Protein AF-J7QMY4-F1 (afdb_monomer)

Nearest PDB structures (foldseek):
  3jxc-assembly1_L  TM=9.098E-01  e=6.535E-03  Lederbergvirus P22
  3g5g-assembly5_J  TM=7.384E-01  e=2.289E-02  Enterobacter sp. RFL1396
  2awi-assembly1_F  TM=7.052E-01  e=9.035E-02  Enterococcus faecalis
  9g6k-assembly1_Lj  TM=5.667E-01  e=1.249E+00  Toxoplasma gondii
  6m1d-assembly1_A  TM=2.377E-01  e=5.897E+00  Homo sapiens

Sequence (190 aa):
MEDQRFADAPSFLLAQEPTQFCRRVDLRRRFVAFGHIGDIEETNTWRSHASCIFHGRACGAIMTFGDRLRRILLERNMSQSDLARLVWNETKTDARGYEVVVGKDRISAYVNNRAKPEPRMLKLIADALKMPPEELAPEIAAKNSTAAAWTMEEATGQPGMVLFQFKKIIPHDAAIKILAALSEAEKQGK

Radius of gyration: 31.17 Å; Cα contacts (8 Å, |Δi|>4): 109; chains: 1; bounding box: 78×101×64 Å

Secondary structure (DSSP, 8-state):
-----------------------------------------------------S----TTPPPPHHHHHHHHHHHTT--HHHHHHHHH--EEE-TTS-EEETTHHHHHHHHTTSSPPPHHHHHHHHHHTTS-HHHH-HHHHHHHH-S-SEEEEE-TT-TT-EEEEE-----HHHHHHHHHHHHHHHHH--

pLDDT: mean 76.97, std 20.59, range [36.44, 97.62]

Solvent-accessible surface area (backbone atoms only — not comparable to full-atom values): 12661 Å² total; per-residue (Å²): 138,81,90,78,89,81,87,80,84,81,87,76,77,80,78,77,74,82,77,80,76,76,78,73,81,83,78,86,69,88,78,87,76,82,87,80,93,80,85,89,80,96,73,94,70,97,76,82,89,81,84,91,79,83,79,94,76,64,91,86,65,81,79,48,53,16,59,49,51,48,48,55,29,59,77,66,75,46,52,66,56,55,52,20,35,63,57,62,71,42,74,41,74,45,101,86,72,47,83,40,51,47,59,30,68,56,50,51,32,30,48,68,63,74,46,79,76,51,74,72,55,40,45,45,54,18,58,60,66,74,45,61,51,54,80,59,32,50,74,63,40,44,67,74,72,60,65,69,56,57,49,78,44,74,41,92,93,41,93,95,42,65,49,74,47,75,66,69,97,69,59,69,73,58,53,54,52,51,54,51,55,53,59,53,51,61,65,72,77,110

Structure (mmCIF, N/CA/C/O backbone):
data_AF-J7QMY4-F1
#
_entry.id   AF-J7QMY4-F1
#
loop_
_atom_site.group_PDB
_atom_site.id
_atom_site.type_symbol
_atom_site.label_atom_id
_atom_site.label_alt_id
_atom_site.label_comp_id
_atom_site.label_asym_id
_atom_site.label_entity_id
_atom_site.label_seq_id
_atom_site.pdbx_PDB_ins_code
_atom_site.Cartn_x
_atom_site.Cartn_y
_atom_site.Cartn_z
_atom_site.occupancy
_atom_site.B_iso_or_equiv
_atom_site.auth_seq_id
_atom_site.auth_comp_id
_atom_site.auth_asym_id
_atom_site.auth_atom_id
_atom_site.pdbx_PDB_model_num
ATOM 1 N N . MET A 1 1 ? 23.145 68.235 -4.154 1.00 51.47 1 MET A N 1
ATOM 2 C CA . MET A 1 1 ? 22.603 67.045 -4.842 1.00 51.47 1 MET A CA 1
ATOM 3 C C . MET A 1 1 ? 23.754 66.078 -4.967 1.00 51.47 1 MET A C 1
ATOM 5 O O . MET A 1 1 ? 24.478 66.098 -5.952 1.00 51.47 1 MET A O 1
ATOM 9 N N . GLU A 1 2 ? 24.000 65.390 -3.858 1.00 51.66 2 GLU A N 1
ATOM 10 C CA . GLU A 1 2 ? 25.156 64.539 -3.628 1.00 51.66 2 GLU A CA 1
ATOM 11 C C . GLU A 1 2 ? 25.148 63.241 -4.444 1.00 51.66 2 GLU A C 1
ATOM 13 O O . GLU A 1 2 ? 24.182 62.480 -4.444 1.00 51.66 2 GLU A O 1
ATOM 18 N N . ASP A 1 3 ? 26.301 62.992 -5.064 1.00 58.50 3 ASP A N 1
ATOM 19 C CA . ASP A 1 3 ? 26.901 61.683 -5.302 1.00 58.50 3 ASP A CA 1
ATOM 20 C C . ASP A 1 3 ? 27.032 60.903 -3.983 1.00 58.50 3 ASP A C 1
ATOM 22 O O . ASP A 1 3 ? 27.784 61.325 -3.103 1.00 58.50 3 ASP A O 1
ATOM 26 N N . GLN A 1 4 ? 26.410 59.726 -3.867 1.00 64.94 4 GLN A N 1
ATOM 27 C CA . GLN A 1 4 ? 26.854 58.710 -2.907 1.00 64.94 4 GLN A CA 1
ATOM 28 C C . GLN A 1 4 ? 26.837 57.312 -3.522 1.00 64.94 4 GLN A C 1
ATOM 30 O O . GLN A 1 4 ? 25.815 56.647 -3.673 1.00 64.94 4 GLN A O 1
ATOM 35 N N . ARG A 1 5 ? 28.057 56.884 -3.851 1.00 55.19 5 ARG A N 1
ATOM 36 C CA . ARG A 1 5 ? 28.480 55.505 -4.058 1.00 55.19 5 ARG A CA 1
ATOM 37 C C . ARG A 1 5 ? 28.391 54.784 -2.712 1.00 55.19 5 ARG A C 1
ATOM 39 O O . ARG A 1 5 ? 29.069 55.191 -1.777 1.00 55.19 5 ARG A O 1
ATOM 46 N N . PHE A 1 6 ? 27.637 53.695 -2.639 1.00 55.38 6 PHE A N 1
ATOM 47 C CA . PHE A 1 6 ? 27.830 52.672 -1.613 1.00 55.38 6 PHE A CA 1
ATOM 48 C C . PHE A 1 6 ? 27.971 51.328 -2.314 1.00 55.38 6 PHE A C 1
ATOM 50 O O . PHE A 1 6 ? 27.007 50.626 -2.610 1.00 55.38 6 PHE A O 1
ATOM 57 N N . ALA A 1 7 ? 29.223 51.037 -2.649 1.00 56.91 7 ALA A N 1
ATOM 58 C CA . ALA A 1 7 ? 29.708 49.681 -2.765 1.00 56.91 7 ALA A CA 1
ATOM 59 C C . ALA A 1 7 ? 30.000 49.209 -1.340 1.00 56.91 7 ALA A C 1
ATOM 61 O O . ALA A 1 7 ? 30.815 49.841 -0.685 1.00 56.91 7 ALA A O 1
ATOM 62 N N . ASP A 1 8 ? 29.348 48.141 -0.888 1.00 54.50 8 ASP A N 1
ATOM 63 C CA . ASP A 1 8 ? 29.895 47.248 0.134 1.00 54.50 8 ASP A CA 1
ATOM 64 C C . ASP A 1 8 ? 29.212 45.879 0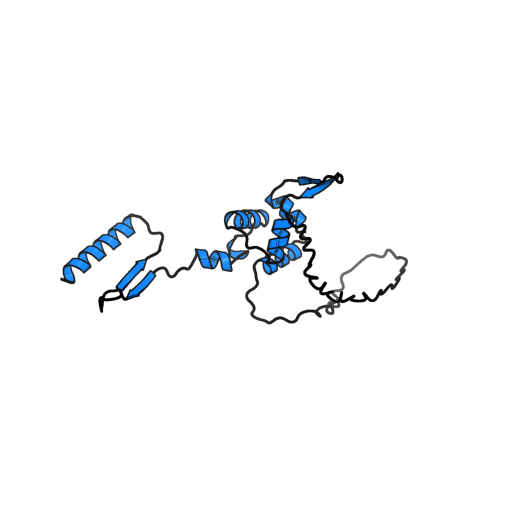.037 1.00 54.50 8 ASP A C 1
ATOM 66 O O . ASP A 1 8 ? 27.990 45.735 0.092 1.00 54.50 8 ASP A O 1
ATOM 70 N N . ALA A 1 9 ? 30.045 44.870 -0.196 1.00 61.19 9 ALA A N 1
ATOM 71 C CA . ALA A 1 9 ? 29.687 43.468 -0.320 1.00 61.19 9 ALA A CA 1
ATOM 72 C C . ALA A 1 9 ? 29.429 42.830 1.053 1.00 61.19 9 ALA A C 1
ATOM 74 O O . ALA A 1 9 ? 30.008 43.252 2.053 1.00 61.19 9 ALA A O 1
ATOM 75 N N . PRO A 1 10 ? 28.721 41.693 1.086 1.00 60.50 10 PRO A N 1
ATOM 76 C CA . PRO A 1 10 ? 29.138 40.622 1.979 1.00 60.50 10 PRO A CA 1
ATOM 77 C C . PRO A 1 10 ? 29.718 39.452 1.183 1.00 60.50 10 PRO A C 1
ATOM 79 O O . PRO A 1 10 ? 29.016 38.678 0.531 1.00 60.50 10 PRO A O 1
ATOM 82 N N . SER A 1 11 ? 31.039 39.329 1.299 1.00 60.97 11 SER A N 1
ATOM 83 C CA . SER A 1 11 ? 31.832 38.133 1.038 1.00 60.97 11 SER A CA 1
ATOM 84 C C . SER A 1 11 ? 31.287 36.960 1.855 1.00 60.97 11 SER A C 1
ATOM 86 O O . SER A 1 11 ? 31.688 36.749 2.999 1.00 60.97 11 SER A O 1
ATOM 88 N N . PHE A 1 12 ? 30.355 36.193 1.288 1.00 51.16 12 PHE A N 1
ATOM 89 C CA . PHE A 1 12 ? 29.922 34.946 1.904 1.00 51.16 12 PHE A CA 1
ATOM 90 C C . PHE A 1 12 ? 30.904 33.838 1.528 1.00 51.16 12 PHE A C 1
ATOM 92 O O . PHE A 1 12 ? 30.986 33.395 0.383 1.00 51.16 12 PHE A O 1
ATOM 99 N N . LEU A 1 13 ? 31.690 33.469 2.536 1.00 55.91 13 LEU A N 1
ATOM 100 C CA . LEU A 1 13 ? 32.613 32.347 2.592 1.00 55.91 13 LEU A CA 1
ATOM 101 C C . LEU A 1 13 ? 32.108 31.133 1.805 1.00 55.91 13 LEU A C 1
ATOM 103 O O . LEU A 1 13 ? 31.151 30.461 2.191 1.00 55.91 13 LEU A O 1
ATOM 107 N N . LEU A 1 14 ? 32.837 30.822 0.734 1.00 52.66 14 LEU A N 1
ATOM 108 C CA . LEU A 1 14 ? 32.900 29.496 0.138 1.00 52.66 14 LEU A CA 1
ATOM 109 C C . LEU A 1 14 ? 33.421 28.520 1.200 1.00 52.66 14 LEU A C 1
ATOM 111 O O . LEU A 1 14 ? 34.629 28.359 1.374 1.00 52.66 14 LEU A O 1
ATOM 115 N N . ALA A 1 15 ? 32.508 27.861 1.908 1.00 52.38 15 ALA A N 1
ATOM 116 C CA . ALA A 1 15 ? 32.815 26.616 2.589 1.00 52.38 15 ALA A CA 1
ATOM 117 C C . ALA A 1 15 ? 33.118 25.568 1.507 1.00 52.38 15 ALA A C 1
ATOM 119 O O . ALA A 1 15 ? 32.221 24.983 0.904 1.00 52.38 15 ALA A O 1
ATOM 120 N N . GLN A 1 16 ? 34.405 25.395 1.208 1.00 56.97 16 GLN A N 1
ATOM 121 C CA . GLN A 1 16 ? 34.903 24.262 0.442 1.00 56.97 16 GLN A CA 1
ATOM 122 C C . GLN A 1 16 ? 34.668 23.002 1.276 1.00 56.97 16 GLN A C 1
ATOM 124 O O . GLN A 1 16 ? 35.370 22.751 2.255 1.00 56.97 16 GLN A O 1
ATOM 129 N N . GLU A 1 17 ? 33.659 22.216 0.911 1.00 64.88 17 GLU A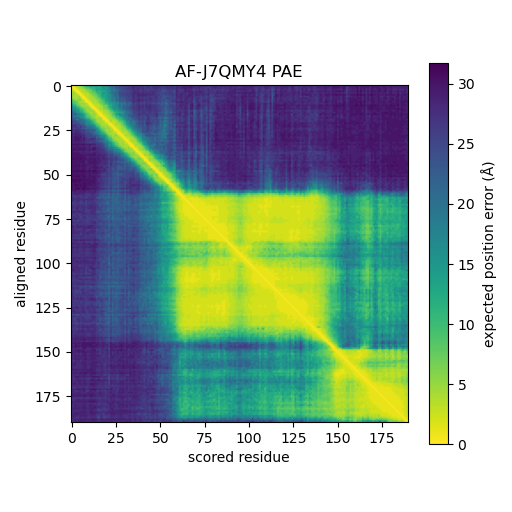 N 1
ATOM 130 C CA . GLU A 1 17 ? 33.501 20.873 1.453 1.00 64.88 17 GLU A CA 1
ATOM 131 C C . GLU A 1 17 ? 34.675 20.000 0.973 1.00 64.88 17 GLU A C 1
ATOM 133 O O . GLU A 1 17 ? 34.963 19.961 -0.231 1.00 64.88 17 GLU A O 1
ATOM 138 N N . PRO A 1 18 ? 35.381 19.291 1.872 1.00 58.19 18 PRO A N 1
ATOM 139 C CA . PRO A 1 18 ? 36.421 18.366 1.466 1.00 58.19 18 PRO A CA 1
ATOM 140 C C . PRO A 1 18 ? 35.770 17.190 0.737 1.00 58.19 18 PRO A C 1
ATOM 142 O O . PRO A 1 18 ? 35.124 16.326 1.331 1.00 58.19 18 PRO A O 1
ATOM 145 N N . THR A 1 19 ? 35.978 17.150 -0.575 1.00 53.19 19 THR A N 1
ATOM 146 C CA . THR A 1 19 ? 35.759 15.974 -1.410 1.00 53.19 19 THR A CA 1
ATOM 147 C C . THR A 1 19 ? 36.582 14.820 -0.841 1.00 53.19 19 THR A C 1
ATOM 149 O O . THR A 1 19 ? 37.793 14.724 -1.041 1.00 53.19 19 THR A O 1
ATOM 152 N N . GLN A 1 20 ? 35.927 13.918 -0.106 1.00 55.59 20 GLN A N 1
ATOM 153 C CA . GLN A 1 20 ? 36.515 12.635 0.254 1.00 55.59 20 GLN A CA 1
ATOM 154 C C . GLN A 1 20 ? 36.632 11.789 -1.012 1.00 55.59 20 GLN A C 1
ATOM 156 O O . GLN A 1 20 ? 35.739 11.052 -1.425 1.00 55.59 20 GLN A O 1
ATOM 161 N N . PHE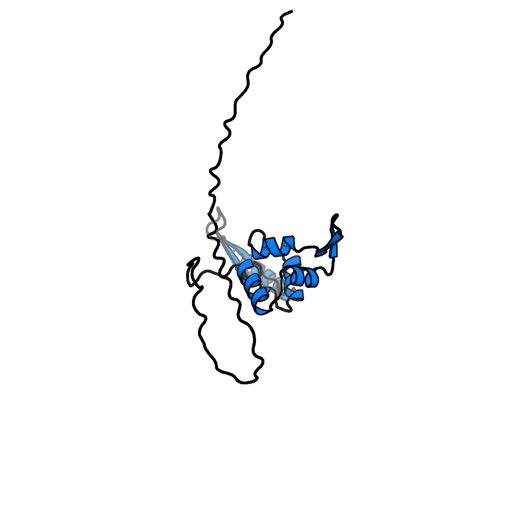 A 1 21 ? 37.781 11.958 -1.651 1.00 42.12 21 PHE A N 1
ATOM 162 C CA . PHE A 1 21 ? 38.299 11.148 -2.729 1.00 42.12 21 PHE A CA 1
ATOM 163 C C . PHE A 1 21 ? 38.592 9.741 -2.186 1.00 42.12 21 PHE A C 1
ATOM 165 O O . PHE A 1 21 ? 39.713 9.421 -1.789 1.00 42.12 21 PHE A O 1
ATOM 172 N N . CYS A 1 22 ? 37.573 8.879 -2.143 1.00 41.53 22 CYS A N 1
ATOM 173 C CA . CYS A 1 22 ? 37.783 7.446 -1.985 1.00 41.53 22 CYS A CA 1
ATOM 174 C C . CYS A 1 22 ? 38.544 6.939 -3.215 1.00 41.53 22 CYS A C 1
ATOM 176 O O . CYS A 1 22 ? 37.961 6.682 -4.270 1.00 41.53 22 CYS A O 1
ATOM 178 N N . ARG A 1 23 ? 39.867 6.795 -3.068 1.00 39.66 23 ARG A N 1
ATOM 179 C CA . ARG A 1 23 ? 40.720 6.041 -3.989 1.00 39.66 23 ARG A CA 1
ATOM 180 C C . ARG A 1 23 ? 40.143 4.635 -4.129 1.00 39.66 23 ARG A C 1
ATOM 182 O O . ARG A 1 23 ? 40.290 3.794 -3.246 1.00 39.66 23 ARG A O 1
ATOM 189 N N . ARG A 1 24 ? 39.477 4.394 -5.254 1.00 42.72 24 ARG A N 1
ATOM 190 C CA . ARG A 1 24 ? 39.116 3.063 -5.728 1.00 42.72 24 ARG A CA 1
ATOM 191 C C . ARG A 1 24 ? 40.432 2.362 -6.056 1.00 42.72 24 ARG A C 1
ATOM 193 O O . ARG A 1 24 ? 41.108 2.735 -7.009 1.00 42.72 24 ARG A O 1
ATOM 200 N N . VAL A 1 25 ? 40.832 1.420 -5.206 1.00 48.72 25 VAL A N 1
ATOM 201 C CA . VAL A 1 25 ? 41.967 0.538 -5.479 1.00 48.72 25 VAL A CA 1
ATOM 202 C C . VAL A 1 25 ? 41.613 -0.263 -6.728 1.00 48.72 25 VAL A C 1
ATOM 204 O O . VAL A 1 25 ? 40.681 -1.066 -6.735 1.00 48.72 25 VAL A O 1
ATOM 207 N N . ASP A 1 26 ? 42.330 0.046 -7.800 1.00 49.94 26 ASP A N 1
ATOM 208 C CA . ASP A 1 26 ? 42.250 -0.592 -9.103 1.00 49.94 26 ASP A CA 1
ATOM 209 C C . ASP A 1 26 ? 42.917 -1.972 -9.000 1.00 49.94 26 ASP A C 1
ATOM 211 O O . ASP A 1 26 ? 44.140 -2.100 -9.040 1.00 49.94 26 ASP A O 1
ATOM 215 N N . LEU A 1 27 ? 42.116 -3.020 -8.801 1.00 51.38 27 LEU A N 1
ATOM 216 C CA . LEU A 1 27 ? 42.567 -4.406 -8.922 1.00 51.38 27 LEU A CA 1
ATOM 217 C C . LEU A 1 27 ? 42.236 -4.918 -10.322 1.00 51.38 27 LEU A C 1
ATOM 219 O O . LEU A 1 27 ? 41.362 -5.758 -10.532 1.00 51.38 27 LEU A O 1
ATOM 223 N N . ARG A 1 28 ? 43.023 -4.443 -11.292 1.00 47.22 28 ARG A N 1
ATOM 224 C CA . ARG A 1 28 ? 43.314 -5.212 -12.502 1.00 47.22 28 ARG A CA 1
ATOM 225 C C . ARG A 1 28 ? 43.977 -6.527 -12.091 1.00 47.22 28 ARG A C 1
ATOM 227 O O . ARG A 1 28 ? 45.187 -6.583 -11.884 1.00 47.22 28 ARG A O 1
ATOM 234 N N . ARG A 1 29 ? 43.215 -7.617 -12.064 1.00 46.28 29 ARG A N 1
ATOM 235 C CA . ARG A 1 29 ? 43.765 -8.943 -12.357 1.00 46.28 29 ARG A CA 1
ATOM 236 C C . ARG A 1 29 ? 43.123 -9.475 -13.626 1.00 46.28 29 ARG A C 1
ATOM 238 O O . ARG A 1 29 ? 42.000 -9.960 -13.627 1.00 46.28 29 ARG A O 1
ATOM 245 N N . ARG A 1 30 ? 43.900 -9.364 -14.709 1.00 46.53 30 ARG A N 1
ATOM 246 C CA . ARG A 1 30 ? 43.826 -10.245 -15.875 1.00 46.53 30 ARG A CA 1
ATOM 247 C C . ARG A 1 30 ? 43.799 -11.687 -15.368 1.00 46.53 30 ARG A C 1
ATOM 249 O O . ARG A 1 30 ? 44.791 -12.133 -14.802 1.00 46.53 30 ARG A O 1
ATOM 256 N N . PHE A 1 31 ? 42.716 -12.403 -15.621 1.00 40.31 31 PHE A N 1
ATOM 257 C CA . PHE A 1 31 ? 42.781 -13.847 -15.786 1.00 40.31 31 PHE A CA 1
ATOM 258 C C . PHE A 1 31 ? 42.396 -14.141 -17.227 1.00 40.31 31 PHE A C 1
ATOM 260 O O . PHE A 1 31 ? 41.245 -14.021 -17.631 1.00 40.31 31 PHE A O 1
ATOM 267 N N . VAL A 1 32 ? 43.427 -14.432 -18.014 1.00 51.22 32 VAL A N 1
ATOM 268 C CA . VAL A 1 32 ? 43.302 -15.117 -19.293 1.00 51.22 32 VAL A CA 1
ATOM 269 C C . VAL A 1 32 ? 43.262 -16.593 -18.928 1.00 51.22 32 VAL A C 1
ATOM 271 O O . VAL A 1 32 ? 44.238 -17.103 -18.384 1.00 51.22 32 VAL A O 1
ATOM 274 N N . ALA A 1 33 ? 42.146 -17.263 -19.185 1.00 46.62 33 ALA A N 1
ATOM 275 C CA . ALA A 1 33 ? 42.097 -18.716 -19.205 1.00 46.62 33 ALA A CA 1
ATOM 276 C C . ALA A 1 33 ? 41.417 -19.132 -20.508 1.00 46.62 33 ALA A C 1
ATOM 278 O O . ALA A 1 33 ? 40.235 -18.884 -20.736 1.00 46.62 33 ALA A O 1
ATOM 279 N N . PHE A 1 34 ? 42.266 -19.662 -21.382 1.00 39.34 34 PHE A N 1
ATOM 280 C CA . PHE A 1 34 ? 41.947 -20.378 -22.605 1.00 39.34 34 PHE A CA 1
ATOM 281 C C . PHE A 1 34 ? 41.170 -21.662 -22.274 1.00 39.34 34 PHE A C 1
ATOM 283 O O . PHE A 1 34 ? 41.209 -22.146 -21.145 1.00 39.34 34 PHE A O 1
ATOM 290 N N . GLY A 1 35 ? 40.439 -22.163 -23.267 1.00 46.09 35 GLY A N 1
ATOM 291 C CA . GLY A 1 35 ? 39.310 -23.070 -23.091 1.00 46.09 35 GLY A CA 1
ATOM 292 C C . GLY A 1 35 ? 39.622 -24.516 -22.710 1.00 46.09 35 GLY A C 1
ATOM 293 O O . GLY A 1 35 ? 40.749 -24.983 -22.807 1.00 46.09 35 GLY A O 1
ATOM 294 N N . HIS A 1 36 ? 38.553 -25.244 -22.392 1.00 44.50 36 HIS A N 1
ATOM 295 C CA . HIS A 1 36 ? 38.261 -26.520 -23.035 1.00 44.50 36 HIS A CA 1
ATOM 296 C C . HIS A 1 36 ? 36.775 -26.859 -22.872 1.00 44.50 36 HIS A C 1
ATOM 298 O O . HIS A 1 36 ? 36.206 -26.739 -21.791 1.00 44.50 36 HIS A O 1
ATOM 304 N N . ILE A 1 37 ? 36.167 -27.246 -23.989 1.00 54.03 37 ILE A N 1
ATOM 305 C CA . ILE A 1 37 ? 34.873 -27.921 -24.098 1.00 54.03 37 ILE A CA 1
ATOM 306 C C . ILE A 1 37 ? 35.008 -29.307 -23.452 1.00 54.03 37 ILE A C 1
ATOM 308 O O . ILE A 1 37 ? 35.978 -30.006 -23.749 1.00 54.03 37 ILE A O 1
ATOM 312 N N . GLY A 1 38 ? 34.051 -29.684 -22.603 1.00 47.28 38 GLY A N 1
ATOM 313 C CA . GLY A 1 38 ? 33.985 -30.996 -21.961 1.00 47.28 38 GLY A CA 1
ATOM 314 C C . GLY A 1 38 ? 32.828 -31.082 -20.968 1.00 47.28 38 GLY A C 1
ATOM 315 O O . GLY A 1 38 ? 32.894 -30.531 -19.878 1.00 47.28 38 GLY A O 1
ATOM 316 N N . ASP A 1 39 ? 31.775 -31.737 -21.425 1.00 47.16 39 ASP A N 1
ATOM 317 C CA . ASP A 1 39 ? 30.541 -32.174 -20.781 1.00 47.16 39 ASP A CA 1
ATOM 318 C C . ASP A 1 39 ? 30.581 -32.686 -19.312 1.00 47.16 39 ASP A C 1
ATOM 320 O O . ASP A 1 39 ? 31.522 -33.355 -18.895 1.00 47.16 39 ASP A O 1
ATOM 324 N N . ILE A 1 40 ? 29.430 -32.484 -18.639 1.00 53.12 40 ILE A N 1
ATOM 325 C CA . ILE A 1 40 ? 28.739 -33.383 -17.678 1.00 53.12 40 ILE A CA 1
ATOM 326 C C . ILE A 1 40 ? 29.052 -33.315 -16.153 1.00 53.12 40 ILE A C 1
ATOM 328 O O . ILE A 1 40 ? 30.177 -33.457 -15.688 1.00 53.12 40 ILE A O 1
ATOM 332 N N . GLU A 1 41 ? 27.932 -33.193 -15.415 1.00 44.84 41 GLU A N 1
ATOM 333 C CA . GLU A 1 41 ? 27.604 -33.591 -14.026 1.00 44.84 41 GLU A CA 1
ATOM 334 C C . GLU A 1 41 ? 27.960 -32.719 -12.798 1.00 44.84 41 GLU A C 1
ATOM 336 O O . GLU A 1 41 ? 29.068 -32.682 -12.269 1.00 44.84 41 GLU A O 1
ATOM 341 N N . GLU A 1 42 ? 26.902 -32.070 -12.284 1.00 53.88 42 GLU A N 1
ATOM 342 C CA . GLU A 1 42 ? 26.415 -32.165 -10.896 1.00 53.88 42 GLU A CA 1
ATOM 343 C C . GLU A 1 42 ? 27.442 -32.547 -9.812 1.00 53.88 42 GLU A C 1
ATOM 345 O O . GLU A 1 42 ? 27.498 -33.669 -9.320 1.00 53.88 42 GLU A O 1
ATOM 350 N N . THR A 1 43 ? 28.162 -31.545 -9.302 1.00 47.12 43 THR A N 1
ATOM 351 C CA . THR A 1 43 ? 28.660 -31.578 -7.920 1.00 47.12 43 THR A CA 1
ATOM 352 C C . THR A 1 43 ? 28.331 -30.279 -7.197 1.00 47.12 43 THR A C 1
ATOM 354 O O . THR A 1 43 ? 28.999 -29.250 -7.289 1.00 47.12 43 THR A O 1
ATOM 357 N N . ASN A 1 44 ? 27.242 -30.384 -6.441 1.00 54.50 44 ASN A N 1
ATOM 358 C CA . ASN A 1 44 ? 26.824 -29.572 -5.309 1.00 54.50 44 ASN A CA 1
ATOM 359 C C . ASN A 1 44 ? 28.036 -29.104 -4.469 1.00 54.50 44 ASN A C 1
ATOM 361 O O . ASN A 1 44 ? 28.484 -29.790 -3.551 1.00 54.50 44 ASN A O 1
ATOM 365 N N . THR A 1 45 ? 28.589 -27.933 -4.792 1.00 50.00 45 THR A N 1
ATOM 366 C CA . THR A 1 45 ? 29.658 -27.283 -4.026 1.00 50.00 45 THR A CA 1
ATOM 367 C C . THR A 1 45 ? 29.152 -25.958 -3.476 1.00 50.00 45 THR A C 1
ATOM 369 O O . THR A 1 45 ? 29.222 -24.899 -4.095 1.00 50.00 45 THR A O 1
ATOM 372 N N . TRP A 1 46 ? 28.668 -26.038 -2.239 1.00 51.09 46 TRP A N 1
ATOM 373 C CA . TRP A 1 46 ? 28.395 -24.931 -1.326 1.00 51.09 46 TRP A CA 1
ATOM 374 C C . TRP A 1 46 ? 29.681 -24.175 -0.947 1.00 51.09 46 TRP A C 1
ATOM 376 O O . TRP A 1 46 ? 30.117 -24.175 0.204 1.00 51.09 46 TRP A O 1
ATOM 386 N N . ARG A 1 47 ? 30.318 -23.517 -1.919 1.00 46.81 47 ARG A N 1
ATOM 387 C CA . ARG A 1 47 ? 31.452 -22.609 -1.704 1.00 46.81 47 ARG A CA 1
ATOM 388 C C . ARG A 1 47 ? 31.342 -21.374 -2.591 1.00 46.81 47 ARG A C 1
ATOM 390 O O . ARG A 1 47 ? 32.058 -21.218 -3.571 1.00 46.81 47 ARG A O 1
ATOM 397 N N . SER A 1 48 ? 30.466 -20.462 -2.182 1.00 48.00 48 SER A N 1
ATOM 398 C CA . SER A 1 48 ? 30.661 -19.009 -2.322 1.00 48.00 48 SER A CA 1
ATOM 399 C C . SER A 1 48 ? 29.824 -18.254 -1.281 1.00 48.00 48 SER A C 1
ATOM 401 O O . SER A 1 48 ? 29.108 -17.305 -1.572 1.00 48.00 48 SER A O 1
ATOM 403 N N . HIS A 1 49 ? 29.944 -18.677 -0.020 1.00 46.09 49 HIS A N 1
ATOM 404 C CA . HIS A 1 49 ? 29.787 -17.788 1.129 1.00 46.09 49 HIS A CA 1
ATOM 405 C C . HIS A 1 49 ? 31.139 -17.119 1.391 1.00 46.09 49 HIS A C 1
ATOM 407 O O . HIS A 1 49 ? 31.999 -17.728 2.016 1.00 46.09 49 HIS A O 1
ATOM 413 N N . ALA A 1 50 ? 31.328 -15.896 0.889 1.00 46.59 50 ALA A N 1
ATOM 414 C CA . ALA A 1 50 ? 32.213 -14.880 1.478 1.00 46.59 50 ALA A CA 1
ATOM 415 C C . ALA A 1 50 ? 32.138 -13.556 0.693 1.00 46.59 50 ALA A C 1
ATOM 417 O O . ALA A 1 50 ? 33.129 -13.058 0.168 1.00 46.59 50 ALA A O 1
ATOM 418 N N . SER A 1 51 ? 30.952 -12.951 0.630 1.00 40.34 51 SER A N 1
ATOM 419 C CA . SER A 1 51 ? 30.850 -11.488 0.539 1.00 40.34 51 SER A CA 1
ATOM 420 C C . SER A 1 51 ? 29.597 -11.004 1.270 1.00 40.34 51 SER A C 1
ATOM 422 O O . SER A 1 51 ? 28.767 -10.267 0.754 1.00 40.34 51 SER A O 1
ATOM 424 N N . CYS A 1 52 ? 29.450 -11.461 2.514 1.00 36.44 52 CYS A N 1
ATOM 425 C CA . CYS A 1 52 ? 28.549 -10.865 3.496 1.00 36.44 52 CYS A CA 1
ATOM 426 C C . CYS A 1 52 ? 29.381 -9.983 4.433 1.00 36.44 52 CYS A C 1
ATOM 428 O O . CYS A 1 52 ? 29.445 -10.209 5.634 1.00 36.44 52 CYS A O 1
ATOM 430 N N . ILE A 1 53 ? 30.089 -9.007 3.865 1.00 46.88 53 ILE A N 1
ATOM 431 C CA . ILE A 1 53 ? 30.727 -7.934 4.625 1.00 46.88 53 ILE A CA 1
ATOM 432 C C . ILE A 1 53 ? 30.381 -6.642 3.898 1.00 46.88 53 ILE A C 1
ATOM 434 O O . ILE A 1 53 ? 31.131 -6.205 3.037 1.00 46.88 53 ILE A O 1
ATOM 438 N N . PHE A 1 54 ? 29.214 -6.071 4.196 1.00 41.31 54 PHE A N 1
ATOM 439 C CA . PHE A 1 54 ? 29.107 -4.657 4.559 1.00 41.31 54 PHE A CA 1
ATOM 440 C C . PHE A 1 54 ? 27.677 -4.332 5.013 1.00 41.31 54 PHE A C 1
ATOM 442 O O . PHE A 1 54 ? 26.718 -4.532 4.273 1.00 41.31 54 PHE A O 1
ATOM 449 N N . HIS A 1 55 ? 27.589 -3.769 6.220 1.00 46.91 55 HIS A N 1
ATOM 450 C CA . HIS A 1 55 ? 26.403 -3.322 6.964 1.00 46.91 55 HIS A CA 1
ATOM 451 C C . HIS A 1 55 ? 25.656 -4.387 7.766 1.00 46.91 55 HIS A C 1
ATOM 453 O O . HIS A 1 55 ? 24.557 -4.822 7.431 1.00 46.91 55 HIS A O 1
ATOM 459 N N . GLY A 1 56 ? 26.224 -4.700 8.932 1.00 46.78 56 GLY A N 1
ATOM 460 C CA . GLY A 1 56 ? 25.438 -5.191 10.051 1.00 46.78 56 GLY A CA 1
ATOM 461 C C . GLY A 1 56 ? 24.278 -4.242 10.360 1.00 46.78 56 GLY A C 1
ATOM 462 O O . GLY A 1 56 ? 24.497 -3.085 10.705 1.00 46.78 56 GLY A O 1
ATOM 463 N N . ARG A 1 57 ? 23.049 -4.750 10.255 1.00 47.53 57 ARG A N 1
ATOM 464 C CA . ARG A 1 57 ? 21.871 -4.247 10.968 1.00 47.53 57 ARG A CA 1
ATOM 465 C C . ARG A 1 57 ? 20.938 -5.419 11.278 1.00 47.53 57 ARG A C 1
ATOM 467 O O . ARG A 1 57 ? 20.303 -5.966 10.391 1.00 47.53 57 ARG A O 1
ATOM 474 N N . ALA A 1 58 ? 20.943 -5.774 12.560 1.00 43.72 58 ALA A N 1
ATOM 475 C CA . ALA A 1 58 ? 19.871 -6.348 13.369 1.00 43.72 58 ALA A CA 1
ATOM 476 C C . ALA A 1 58 ? 18.890 -7.351 12.722 1.00 43.72 58 ALA A C 1
ATOM 478 O O . ALA A 1 58 ? 17.968 -6.987 11.992 1.00 43.72 58 ALA A O 1
ATOM 479 N N . CYS A 1 59 ? 18.995 -8.602 13.189 1.00 43.34 59 CYS A N 1
ATOM 480 C CA . CYS A 1 59 ? 17.843 -9.466 13.449 1.00 43.34 59 CYS A CA 1
ATOM 481 C C . CYS A 1 59 ? 16.678 -8.658 14.053 1.00 43.34 59 CYS A C 1
ATOM 483 O O . CYS A 1 59 ? 16.868 -7.938 15.031 1.00 43.34 59 CYS A O 1
ATOM 485 N N . GLY A 1 60 ? 15.476 -8.810 13.488 1.00 52.44 60 GLY A N 1
ATOM 486 C CA . GLY A 1 60 ? 14.217 -8.309 14.056 1.00 52.44 60 GLY A CA 1
ATOM 487 C C . GLY A 1 60 ? 13.706 -6.965 13.524 1.00 52.44 60 GLY A C 1
ATOM 488 O O . GLY A 1 60 ? 12.623 -6.546 13.923 1.00 52.44 60 GLY A O 1
ATOM 489 N N . ALA A 1 61 ? 14.424 -6.284 12.625 1.00 61.09 61 ALA A N 1
ATOM 490 C CA . ALA A 1 61 ? 13.907 -5.057 12.020 1.00 61.09 61 ALA A CA 1
ATOM 491 C C . ALA A 1 61 ? 12.752 -5.369 11.051 1.00 61.09 61 ALA A C 1
ATOM 493 O O . ALA A 1 61 ? 12.883 -6.213 10.161 1.00 61.09 61 ALA A O 1
ATOM 494 N N . ILE A 1 62 ? 11.625 -4.671 11.219 1.00 73.88 62 ILE A N 1
ATOM 495 C CA . ILE A 1 62 ? 10.493 -4.715 10.287 1.00 73.88 62 ILE A CA 1
ATOM 496 C C . ILE A 1 62 ? 11.029 -4.359 8.896 1.00 73.88 62 ILE A C 1
ATOM 498 O O . ILE A 1 62 ? 11.565 -3.270 8.688 1.00 73.88 62 ILE A O 1
ATOM 502 N N . MET A 1 63 ? 10.941 -5.302 7.953 1.00 83.38 63 MET A N 1
ATOM 503 C CA . MET A 1 63 ? 11.381 -5.067 6.579 1.00 83.38 63 MET A CA 1
ATOM 504 C C . MET A 1 63 ? 10.566 -3.934 5.963 1.00 83.38 63 MET A C 1
ATOM 506 O O . MET A 1 63 ? 9.348 -4.062 5.822 1.00 83.38 63 MET A O 1
ATOM 510 N N . THR A 1 64 ? 11.256 -2.878 5.532 1.00 90.62 64 THR A N 1
ATOM 511 C CA . THR A 1 64 ? 10.622 -1.758 4.835 1.00 90.62 64 THR A CA 1
ATOM 512 C C . THR A 1 64 ? 10.060 -2.198 3.480 1.00 90.62 64 THR A C 1
ATOM 514 O O . THR A 1 64 ? 10.501 -3.190 2.887 1.00 90.62 64 THR A O 1
ATOM 517 N N . PHE A 1 65 ? 9.099 -1.432 2.957 1.00 92.56 65 PHE A N 1
ATOM 518 C CA . PHE A 1 65 ? 8.522 -1.661 1.630 1.00 92.56 65 PHE A CA 1
ATOM 519 C C . PHE A 1 65 ? 9.588 -1.755 0.527 1.00 92.56 65 PHE A C 1
ATOM 521 O O . PHE A 1 65 ? 9.569 -2.696 -0.266 1.00 92.56 65 PHE A O 1
ATOM 528 N N . GLY A 1 66 ? 10.536 -0.810 0.485 1.00 94.06 66 GLY A N 1
ATOM 529 C CA . GLY A 1 66 ? 11.569 -0.768 -0.549 1.00 94.06 66 GLY A CA 1
ATOM 530 C C . GLY A 1 66 ? 12.497 -1.978 -0.507 1.00 94.06 66 GLY A C 1
ATOM 531 O O . GLY A 1 66 ? 12.843 -2.521 -1.557 1.00 94.06 66 GLY A O 1
ATOM 532 N N . ASP A 1 67 ? 12.832 -2.464 0.691 1.00 92.38 67 ASP A N 1
ATOM 533 C CA . ASP A 1 67 ? 13.669 -3.657 0.853 1.00 92.38 67 ASP A CA 1
ATOM 534 C C . ASP A 1 67 ? 12.932 -4.927 0.418 1.00 92.38 67 ASP A C 1
ATOM 536 O O . ASP A 1 67 ? 13.515 -5.787 -0.246 1.00 92.38 67 ASP A O 1
ATOM 540 N N . ARG A 1 68 ? 11.632 -5.026 0.722 1.00 93.44 68 ARG A N 1
ATOM 541 C CA . ARG A 1 68 ? 10.791 -6.138 0.263 1.00 93.44 68 ARG A CA 1
ATOM 542 C C . ARG A 1 68 ? 10.643 -6.142 -1.255 1.00 93.44 68 ARG A C 1
ATOM 544 O O . ARG A 1 68 ? 10.846 -7.182 -1.875 1.00 93.44 68 ARG A O 1
ATOM 551 N N . LEU A 1 69 ? 10.354 -4.986 -1.853 1.00 95.56 69 LEU A N 1
ATOM 552 C CA . LEU A 1 69 ? 10.258 -4.843 -3.304 1.00 95.56 69 LEU A CA 1
ATOM 553 C C . LEU A 1 69 ? 11.587 -5.201 -3.983 1.00 95.56 69 LEU A C 1
ATOM 555 O O . LEU A 1 69 ? 11.593 -5.941 -4.962 1.00 95.56 69 LEU A O 1
ATOM 559 N N . ARG A 1 70 ? 12.721 -4.735 -3.438 1.00 95.19 70 ARG A N 1
ATOM 560 C CA . ARG A 1 70 ? 14.055 -5.090 -3.944 1.00 95.19 70 ARG A CA 1
ATOM 561 C C . ARG A 1 70 ? 14.282 -6.599 -3.906 1.00 95.19 70 ARG A C 1
ATOM 563 O O . ARG A 1 70 ? 14.769 -7.151 -4.887 1.00 95.19 70 ARG A O 1
ATOM 570 N N . ARG A 1 71 ? 13.918 -7.261 -2.804 1.00 95.06 71 ARG A N 1
ATOM 571 C CA . ARG A 1 71 ? 14.050 -8.715 -2.664 1.00 95.06 71 ARG A CA 1
ATOM 572 C C . ARG A 1 71 ? 13.233 -9.459 -3.723 1.00 95.06 71 ARG A C 1
ATOM 574 O O . ARG A 1 71 ? 13.790 -10.309 -4.401 1.00 95.06 71 ARG A O 1
ATOM 581 N N . ILE A 1 72 ? 11.972 -9.080 -3.927 1.00 96.00 72 ILE A N 1
ATOM 582 C CA . ILE A 1 72 ? 11.091 -9.706 -4.929 1.00 96.00 72 ILE A CA 1
ATOM 583 C C . ILE A 1 72 ? 11.643 -9.527 -6.350 1.00 96.00 72 ILE A C 1
ATOM 585 O O . ILE A 1 72 ? 11.614 -10.459 -7.151 1.00 96.00 72 ILE A O 1
ATOM 589 N N . LEU A 1 73 ? 12.172 -8.341 -6.669 1.00 96.25 73 LEU A N 1
ATOM 590 C CA . LEU A 1 73 ? 12.807 -8.091 -7.965 1.00 96.25 73 LEU A CA 1
ATOM 591 C C . LEU A 1 73 ? 14.029 -8.992 -8.184 1.00 96.25 73 LEU A C 1
ATOM 593 O O . LEU A 1 73 ? 14.186 -9.545 -9.270 1.00 96.25 73 LEU A O 1
ATOM 597 N N . LEU A 1 74 ? 14.856 -9.181 -7.151 1.00 96.00 74 LEU A N 1
ATOM 598 C CA . LEU A 1 74 ? 16.012 -10.079 -7.204 1.00 96.00 74 LEU A CA 1
ATOM 599 C C . LEU A 1 74 ? 15.592 -11.548 -7.342 1.00 96.00 74 LEU A C 1
ATOM 601 O O . LEU A 1 74 ? 16.126 -12.246 -8.195 1.00 96.00 74 LEU A O 1
ATOM 605 N N . GLU A 1 75 ? 14.605 -12.002 -6.566 1.00 96.19 75 GLU A N 1
ATOM 606 C CA . GLU A 1 75 ? 14.065 -13.370 -6.632 1.00 96.19 75 GLU A CA 1
ATOM 607 C C . GLU A 1 75 ? 13.512 -13.712 -8.023 1.00 96.19 75 GLU A C 1
ATOM 609 O O . GLU A 1 75 ? 13.602 -14.854 -8.468 1.00 96.19 75 GLU A O 1
ATOM 614 N N . ARG A 1 76 ? 12.968 -12.718 -8.734 1.00 96.44 76 ARG A N 1
ATOM 615 C CA . ARG A 1 76 ? 12.404 -12.883 -10.081 1.00 96.44 76 ARG A CA 1
ATOM 616 C C . ARG A 1 76 ? 13.366 -12.526 -11.215 1.00 96.44 76 ARG A C 1
ATOM 618 O O . ARG A 1 76 ? 12.949 -12.555 -12.369 1.00 96.44 76 ARG A O 1
ATOM 625 N N . ASN A 1 77 ? 14.620 -12.177 -10.918 1.00 96.88 77 ASN A N 1
ATOM 626 C CA . ASN A 1 77 ? 15.587 -11.658 -11.897 1.00 96.88 77 ASN A CA 1
ATOM 627 C C . ASN A 1 77 ? 15.037 -10.488 -12.743 1.00 96.88 77 ASN A C 1
ATOM 629 O O . ASN A 1 77 ? 15.343 -10.360 -13.926 1.00 96.88 77 ASN A O 1
ATOM 633 N N . MET A 1 78 ? 14.211 -9.630 -12.142 1.00 96.81 78 MET A N 1
ATOM 634 C CA . MET A 1 78 ? 13.588 -8.489 -12.813 1.00 96.81 78 MET A CA 1
ATOM 635 C C . MET A 1 78 ? 14.337 -7.197 -12.498 1.00 96.81 78 MET A C 1
ATOM 637 O O . MET A 1 78 ? 14.637 -6.900 -11.339 1.00 96.81 78 MET A O 1
ATOM 641 N N . SER A 1 79 ? 14.587 -6.370 -13.514 1.00 96.56 79 SER A N 1
ATOM 642 C CA . SER A 1 79 ? 15.108 -5.022 -13.291 1.00 96.56 79 SER A CA 1
ATOM 643 C C . SER A 1 79 ? 13.988 -4.038 -12.922 1.00 96.56 79 SER A C 1
ATOM 645 O O . SER A 1 79 ? 12.804 -4.261 -13.182 1.00 96.56 79 SER A O 1
ATOM 647 N N . GLN A 1 80 ? 14.358 -2.885 -12.351 1.00 96.19 80 GLN A N 1
ATOM 648 C CA . GLN A 1 80 ? 13.404 -1.797 -12.081 1.00 96.19 80 GLN A CA 1
ATOM 649 C C . GLN A 1 80 ? 12.732 -1.283 -13.364 1.00 96.19 80 GLN A C 1
ATOM 651 O O . GLN A 1 80 ? 11.575 -0.868 -13.329 1.00 96.19 80 GLN A O 1
ATOM 656 N N . SER A 1 81 ? 13.450 -1.315 -14.491 1.00 95.00 81 SER A N 1
ATOM 657 C CA . SER A 1 81 ? 12.914 -0.939 -15.799 1.00 95.00 81 SER A CA 1
ATOM 658 C C . SER A 1 81 ? 11.875 -1.950 -16.285 1.00 95.00 81 SER A C 1
ATOM 660 O O . SER A 1 81 ? 10.874 -1.543 -16.863 1.00 95.00 81 SER A O 1
ATOM 662 N N . ASP A 1 82 ? 12.073 -3.243 -16.020 1.00 95.62 82 ASP A N 1
ATOM 663 C CA . ASP A 1 82 ? 11.118 -4.287 -16.416 1.00 95.62 82 ASP A CA 1
ATOM 664 C C . ASP A 1 82 ? 9.824 -4.177 -15.615 1.00 95.62 82 ASP A C 1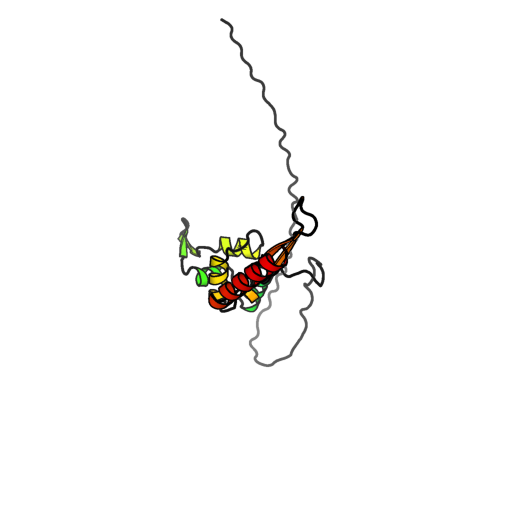
ATOM 666 O O . ASP A 1 82 ? 8.739 -4.224 -16.188 1.00 95.62 82 ASP A O 1
ATOM 670 N N . LEU A 1 83 ? 9.926 -3.921 -14.306 1.00 96.69 83 LEU A N 1
ATOM 671 C CA . LEU A 1 83 ? 8.748 -3.625 -13.492 1.00 96.69 83 LEU A CA 1
ATOM 672 C C . LEU A 1 83 ? 8.023 -2.368 -13.996 1.00 96.69 83 LEU A C 1
ATOM 674 O O . LEU A 1 83 ? 6.800 -2.372 -14.095 1.00 96.69 83 LEU A O 1
ATOM 678 N N . ALA A 1 84 ? 8.759 -1.310 -14.352 1.00 96.12 84 ALA A N 1
ATOM 679 C CA . ALA A 1 84 ? 8.165 -0.095 -14.912 1.00 96.12 84 ALA A CA 1
ATOM 680 C C . ALA A 1 84 ? 7.398 -0.386 -16.212 1.00 96.12 84 ALA A C 1
ATOM 682 O O . ALA A 1 84 ? 6.296 0.128 -16.402 1.00 96.12 84 ALA A O 1
ATOM 683 N N . ARG A 1 85 ? 7.947 -1.256 -17.073 1.00 95.31 85 ARG A N 1
ATOM 684 C CA . ARG A 1 85 ? 7.289 -1.680 -18.315 1.00 95.31 85 ARG A CA 1
ATOM 685 C C . ARG A 1 85 ? 5.987 -2.400 -18.015 1.00 95.31 85 ARG A C 1
ATOM 687 O O . ARG A 1 85 ? 4.983 -2.035 -18.600 1.00 95.31 85 ARG A O 1
ATOM 694 N N . LEU A 1 86 ? 5.977 -3.337 -17.070 1.00 95.50 86 LEU A N 1
ATOM 695 C CA . LEU A 1 86 ? 4.755 -4.067 -16.714 1.00 95.50 86 LEU A CA 1
ATOM 696 C C . LEU A 1 86 ? 3.660 -3.173 -16.122 1.00 95.50 86 LEU A C 1
ATOM 698 O O . LEU A 1 86 ? 2.482 -3.443 -16.330 1.00 95.50 86 LEU A O 1
ATOM 702 N N . VAL A 1 87 ? 4.037 -2.134 -15.372 1.00 95.88 87 VAL A N 1
ATOM 703 C CA . VAL A 1 87 ? 3.076 -1.250 -14.697 1.00 95.88 87 VAL A CA 1
ATOM 704 C C . VAL A 1 87 ? 2.469 -0.223 -15.655 1.00 95.88 87 VAL A C 1
ATOM 706 O O . VAL A 1 87 ? 1.261 -0.007 -15.618 1.00 95.88 87 VAL A O 1
ATOM 709 N N . TRP A 1 88 ? 3.288 0.430 -16.487 1.00 93.31 88 TRP A N 1
ATOM 710 C CA . TRP A 1 88 ? 2.830 1.538 -17.336 1.00 93.31 88 TRP A CA 1
ATOM 711 C C . TRP A 1 88 ? 2.710 1.190 -18.819 1.00 93.31 88 TRP A C 1
ATOM 713 O O . TRP A 1 88 ? 1.959 1.859 -19.513 1.00 93.31 88 TRP A O 1
ATOM 723 N N . ASN A 1 89 ? 3.426 0.178 -19.321 1.00 91.88 89 ASN A N 1
ATOM 724 C CA . ASN A 1 89 ? 3.519 -0.172 -20.749 1.00 91.88 89 ASN A CA 1
ATOM 725 C C . ASN A 1 89 ? 3.893 0.998 -21.686 1.00 91.88 89 ASN A C 1
ATOM 727 O O . ASN A 1 89 ? 3.730 0.900 -22.899 1.00 91.88 89 ASN A O 1
ATOM 731 N N . GLU A 1 90 ? 4.432 2.093 -21.146 1.00 90.00 90 GLU A N 1
ATOM 732 C CA . GLU A 1 90 ? 4.783 3.298 -21.895 1.00 90.00 90 GLU A CA 1
ATOM 733 C C . GLU A 1 90 ? 6.304 3.477 -21.969 1.00 90.00 90 GLU A C 1
ATOM 735 O O . GLU A 1 90 ? 7.023 3.435 -20.960 1.00 90.00 90 GLU A O 1
ATOM 740 N N . THR A 1 91 ? 6.801 3.729 -23.179 1.00 91.25 91 THR A N 1
ATOM 741 C CA . THR A 1 91 ? 8.183 4.136 -23.445 1.00 91.25 91 THR A CA 1
ATOM 742 C C . THR A 1 91 ? 8.203 5.546 -24.025 1.00 91.25 91 THR A C 1
ATOM 744 O O . THR A 1 91 ? 7.326 5.952 -24.783 1.00 91.25 91 THR A O 1
ATOM 747 N N . LYS A 1 92 ? 9.209 6.325 -23.635 1.00 91.56 92 LYS A N 1
ATOM 748 C CA . LYS A 1 92 ? 9.453 7.677 -24.126 1.00 91.56 92 LYS A CA 1
ATOM 749 C C . LYS A 1 92 ? 10.847 7.741 -24.733 1.00 91.56 92 LYS A C 1
ATOM 751 O O . LYS A 1 92 ? 11.818 7.337 -24.095 1.00 91.56 92 LYS A O 1
ATOM 756 N N . THR A 1 93 ? 10.952 8.281 -25.940 1.00 92.38 93 THR A N 1
ATOM 757 C CA . THR A 1 93 ? 12.242 8.547 -26.582 1.00 92.38 93 THR A CA 1
ATOM 758 C C . THR A 1 93 ? 12.854 9.816 -25.992 1.00 92.38 93 THR A C 1
ATOM 760 O O . THR A 1 93 ? 12.219 10.872 -25.964 1.00 92.38 93 THR A O 1
ATOM 763 N N . ASP A 1 94 ? 14.076 9.709 -25.479 1.00 89.56 94 ASP A N 1
ATOM 764 C CA . ASP A 1 94 ? 14.851 10.852 -24.993 1.00 89.56 94 ASP A CA 1
ATOM 765 C C . ASP A 1 94 ? 15.413 11.672 -26.172 1.00 89.56 94 ASP A C 1
ATOM 767 O O . ASP A 1 94 ? 15.546 11.166 -27.286 1.00 89.56 94 ASP A O 1
ATOM 771 N N . ALA A 1 95 ? 15.830 12.918 -25.930 1.00 88.00 95 ALA A N 1
ATOM 772 C CA . ALA A 1 95 ? 16.458 13.798 -26.926 1.00 88.00 95 ALA A CA 1
ATOM 773 C C . ALA A 1 95 ? 17.730 13.195 -27.556 1.00 88.00 95 ALA A C 1
ATOM 775 O O . ALA A 1 95 ? 18.182 13.624 -28.614 1.00 88.00 95 ALA A O 1
ATOM 776 N N . ARG A 1 96 ? 18.308 12.185 -26.899 1.00 90.38 96 ARG A N 1
ATOM 777 C CA . ARG A 1 96 ? 19.474 11.415 -27.346 1.00 90.38 96 ARG A CA 1
ATOM 778 C C . ARG A 1 96 ? 19.120 10.194 -28.209 1.00 90.38 96 ARG A C 1
ATOM 780 O O . ARG A 1 96 ? 20.029 9.486 -28.625 1.00 90.38 96 ARG A O 1
ATOM 787 N N . GLY A 1 97 ? 17.834 9.918 -28.437 1.00 91.50 97 GLY A N 1
ATOM 788 C CA . GLY A 1 97 ? 17.354 8.782 -29.234 1.00 91.50 97 GLY A CA 1
ATOM 789 C C . GLY A 1 97 ? 17.238 7.453 -28.480 1.00 91.50 97 GLY A C 1
ATOM 790 O O . GLY A 1 97 ? 16.977 6.430 -29.102 1.00 91.50 97 GLY A O 1
ATOM 791 N N . TYR A 1 98 ? 17.414 7.439 -27.155 1.00 89.38 98 TYR A N 1
ATOM 792 C CA . TYR A 1 98 ? 17.244 6.226 -26.348 1.00 89.38 98 TYR A CA 1
ATOM 793 C C . TYR A 1 98 ? 15.798 6.068 -25.881 1.00 89.38 98 TYR A C 1
ATOM 795 O O . TYR A 1 98 ? 15.166 7.038 -25.460 1.00 89.38 98 TYR A O 1
ATOM 803 N N . GLU A 1 99 ? 15.295 4.836 -25.888 1.00 90.00 99 GLU A N 1
ATOM 804 C CA . GLU A 1 99 ? 14.002 4.505 -25.293 1.00 90.00 99 GLU A CA 1
ATOM 805 C C . GLU A 1 99 ? 14.124 4.377 -23.773 1.00 90.00 99 GLU A C 1
ATOM 807 O O . GLU A 1 99 ? 14.818 3.504 -23.245 1.00 90.00 99 GLU A O 1
ATOM 812 N N . VAL A 1 100 ? 13.420 5.248 -23.055 1.00 91.12 100 VAL A N 1
ATOM 813 C CA . VAL A 1 100 ? 13.349 5.245 -21.595 1.00 91.12 100 VAL A CA 1
ATOM 814 C C . VAL A 1 100 ? 11.941 4.859 -21.168 1.00 91.12 100 VAL A C 1
ATOM 816 O O . VAL A 1 100 ? 10.950 5.376 -21.674 1.00 91.12 100 VAL A O 1
ATOM 819 N N . VAL A 1 101 ? 11.842 3.939 -20.215 1.00 92.50 101 VAL A N 1
ATOM 820 C CA . VAL A 1 101 ? 10.551 3.501 -19.679 1.00 92.50 101 VAL A CA 1
ATOM 821 C C . VAL A 1 101 ? 9.977 4.580 -18.768 1.00 92.50 101 VAL A C 1
ATOM 823 O O . VAL A 1 101 ? 10.654 5.047 -17.844 1.00 92.50 101 VAL A O 1
ATOM 826 N N . VAL A 1 102 ? 8.721 4.951 -19.001 1.00 91.94 102 VAL A N 1
ATOM 827 C CA . VAL A 1 102 ? 8.016 5.922 -18.164 1.00 91.94 102 VAL A CA 1
ATOM 828 C C . VAL A 1 102 ? 7.836 5.340 -16.757 1.00 91.94 102 VAL A C 1
ATOM 830 O O . VAL A 1 102 ? 7.480 4.180 -16.580 1.00 91.94 102 VAL A O 1
ATOM 833 N N . GLY A 1 103 ? 8.129 6.133 -15.723 1.00 91.94 103 GLY A N 1
ATOM 834 C CA . GLY A 1 103 ? 7.915 5.723 -14.328 1.00 91.94 103 GLY A CA 1
ATOM 835 C C . GLY A 1 103 ? 9.055 4.931 -13.674 1.00 91.94 103 GLY A C 1
ATOM 836 O O . GLY A 1 103 ? 8.971 4.650 -12.475 1.00 91.94 103 GLY A O 1
ATOM 837 N N . LYS A 1 104 ? 10.163 4.657 -14.381 1.00 94.38 104 LYS A N 1
ATOM 838 C CA . LYS A 1 104 ? 11.366 4.032 -13.792 1.00 94.38 104 LYS A CA 1
ATOM 839 C C . LYS A 1 104 ? 11.864 4.780 -12.547 1.00 94.38 104 LYS A C 1
ATOM 841 O O . LYS A 1 104 ? 12.168 4.158 -11.530 1.00 94.38 104 LYS A O 1
ATOM 846 N N . ASP A 1 105 ? 11.902 6.111 -12.598 1.00 94.69 105 ASP A N 1
ATOM 847 C CA . ASP A 1 105 ? 12.391 6.934 -11.484 1.00 94.69 105 ASP A CA 1
ATOM 848 C C . ASP A 1 105 ? 11.502 6.826 -10.242 1.00 94.69 105 ASP A C 1
ATOM 850 O O . ASP A 1 105 ? 12.001 6.844 -9.116 1.00 94.69 105 ASP A O 1
ATOM 854 N N . ARG A 1 106 ? 10.188 6.636 -10.430 1.00 95.06 106 ARG A N 1
ATOM 855 C CA . ARG A 1 106 ? 9.245 6.420 -9.324 1.00 95.06 106 ARG A CA 1
ATOM 856 C C . ARG A 1 106 ? 9.523 5.093 -8.627 1.00 95.06 106 ARG A C 1
ATOM 858 O O . ARG A 1 106 ? 9.621 5.063 -7.404 1.00 95.06 106 ARG A O 1
ATOM 865 N N . ILE A 1 107 ? 9.730 4.020 -9.393 1.00 96.06 107 ILE A N 1
ATOM 866 C CA . ILE A 1 107 ? 10.110 2.714 -8.832 1.00 96.06 107 ILE A CA 1
ATOM 867 C C . ILE A 1 107 ? 11.451 2.809 -8.105 1.00 96.06 107 ILE A C 1
ATOM 869 O O . ILE A 1 107 ? 11.571 2.311 -6.988 1.00 96.06 107 ILE A O 1
ATOM 873 N N . SER A 1 108 ? 12.439 3.495 -8.683 1.00 96.19 108 SER A N 1
ATOM 874 C CA . SER A 1 108 ? 13.726 3.729 -8.020 1.00 96.19 108 SER A CA 1
ATOM 875 C C . SER A 1 108 ? 13.561 4.486 -6.695 1.00 96.19 108 SER A C 1
ATOM 877 O O . SER A 1 108 ? 14.159 4.111 -5.684 1.00 96.19 108 SER A O 1
ATOM 879 N N . ALA A 1 109 ? 12.703 5.511 -6.650 1.00 96.75 109 ALA A N 1
ATOM 880 C CA . ALA A 1 109 ? 12.396 6.235 -5.418 1.00 96.75 109 ALA A CA 1
ATOM 881 C C . ALA A 1 109 ? 11.757 5.326 -4.354 1.00 96.75 109 ALA A C 1
ATOM 883 O O . ALA A 1 109 ? 12.111 5.430 -3.178 1.00 96.75 109 ALA A O 1
ATOM 884 N N . TYR A 1 110 ? 10.876 4.407 -4.757 1.00 95.56 110 TYR A N 1
ATOM 885 C CA . TYR A 1 110 ? 10.250 3.442 -3.853 1.00 95.56 110 TYR A CA 1
ATOM 886 C C . TYR A 1 110 ? 11.232 2.390 -3.327 1.00 95.56 110 TYR A C 1
ATOM 888 O O . TYR A 1 110 ? 11.28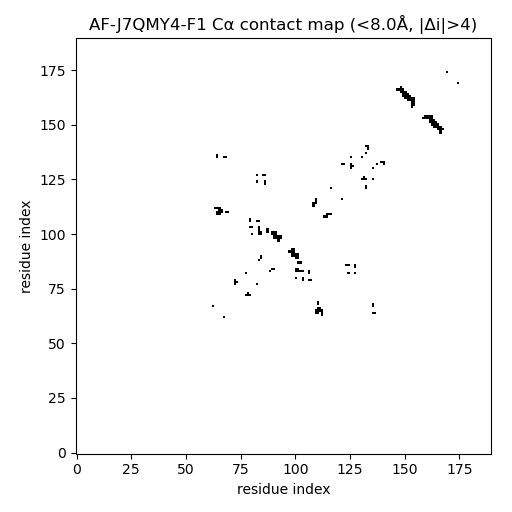4 2.149 -2.123 1.00 95.56 110 TYR A O 1
ATOM 896 N N . VAL A 1 111 ? 12.060 1.806 -4.199 1.00 95.44 111 VAL A N 1
ATOM 897 C CA . VAL A 1 111 ? 13.093 0.822 -3.821 1.00 95.44 111 VAL A CA 1
ATOM 898 C C . VAL A 1 111 ? 14.109 1.427 -2.848 1.00 95.44 111 VAL A C 1
ATOM 900 O O . VAL A 1 111 ? 14.615 0.745 -1.961 1.00 95.44 111 VAL A O 1
ATOM 903 N N . ASN A 1 112 ? 14.396 2.721 -2.987 1.00 94.44 112 ASN A N 1
ATOM 904 C CA . ASN A 1 112 ? 15.308 3.449 -2.107 1.00 94.44 112 ASN A CA 1
ATOM 905 C C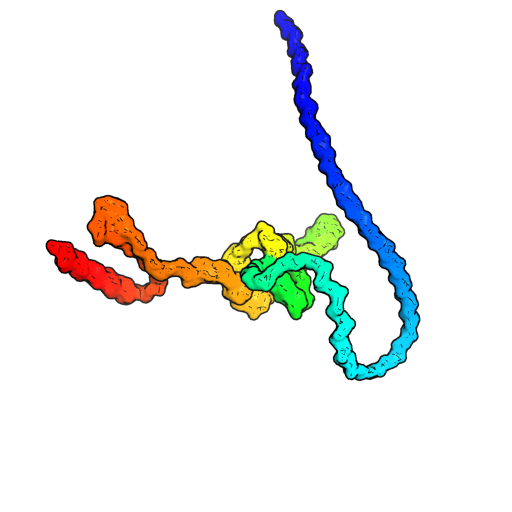 . ASN A 1 112 ? 14.619 4.069 -0.881 1.00 94.44 112 ASN A C 1
ATOM 907 O O . ASN A 1 112 ? 15.247 4.863 -0.185 1.00 94.44 112 ASN A O 1
ATOM 911 N N . ASN A 1 113 ? 13.344 3.746 -0.625 1.00 93.00 113 ASN A N 1
ATOM 912 C CA . ASN A 1 113 ? 12.545 4.287 0.479 1.00 93.00 113 ASN A CA 1
ATOM 913 C C . ASN A 1 113 ? 12.486 5.832 0.528 1.00 93.00 113 ASN A C 1
ATOM 915 O O . ASN A 1 113 ? 12.226 6.411 1.580 1.00 93.00 113 ASN A O 1
ATOM 919 N N . ARG A 1 114 ? 12.713 6.521 -0.600 1.00 94.38 114 ARG A N 1
ATOM 920 C CA . ARG A 1 114 ? 12.641 7.993 -0.690 1.00 94.38 114 ARG A CA 1
ATOM 921 C C . ARG A 1 114 ? 11.205 8.505 -0.771 1.00 94.38 114 ARG A C 1
ATOM 923 O O . ARG A 1 114 ? 10.942 9.646 -0.416 1.00 94.38 114 ARG A O 1
ATOM 930 N N . ALA A 1 115 ? 10.291 7.670 -1.254 1.00 93.50 115 ALA A N 1
ATOM 931 C CA . ALA A 1 115 ? 8.872 7.976 -1.369 1.00 93.50 115 ALA A CA 1
ATOM 932 C C . ALA A 1 115 ? 8.035 6.756 -0.973 1.00 93.50 115 ALA A C 1
ATOM 934 O O . ALA A 1 115 ? 8.487 5.617 -1.106 1.00 93.50 115 ALA A O 1
ATOM 935 N N . LYS A 1 116 ? 6.801 6.995 -0.518 1.00 90.81 116 LYS A N 1
ATOM 936 C CA . LYS A 1 116 ? 5.812 5.938 -0.275 1.00 90.81 116 LYS A CA 1
ATOM 937 C C . LYS A 1 116 ? 4.834 5.871 -1.451 1.00 90.81 116 LYS A C 1
ATOM 939 O O . LYS A 1 116 ? 4.422 6.927 -1.932 1.00 90.81 116 LYS A O 1
ATOM 944 N N . PRO A 1 117 ? 4.470 4.671 -1.933 1.00 92.88 117 PRO A N 1
ATOM 945 C CA . PRO A 1 117 ? 3.480 4.546 -2.992 1.00 92.88 117 PRO A CA 1
ATOM 946 C C . PRO A 1 117 ? 2.091 4.930 -2.474 1.00 92.88 117 PRO A C 1
ATOM 948 O O . PRO A 1 117 ? 1.705 4.577 -1.359 1.00 92.88 117 PRO A O 1
ATOM 951 N N . GLU A 1 118 ? 1.321 5.628 -3.305 1.00 91.81 118 GLU A N 1
ATOM 952 C CA . GLU A 1 118 ? -0.107 5.829 -3.058 1.00 91.81 118 GLU A CA 1
ATOM 953 C C . GLU A 1 118 ? -0.877 4.504 -3.191 1.00 91.81 118 GLU A C 1
ATOM 955 O O . GLU A 1 118 ? -0.449 3.631 -3.950 1.00 91.81 118 GLU A O 1
ATOM 960 N N . PRO A 1 119 ? -2.057 4.347 -2.559 1.00 90.69 119 PRO A N 1
ATOM 961 C CA . PRO A 1 119 ? -2.834 3.106 -2.631 1.00 90.69 119 PRO A CA 1
ATOM 962 C C . PRO A 1 119 ? -3.179 2.670 -4.060 1.00 90.69 119 PRO A C 1
ATOM 964 O O . PRO A 1 119 ? -3.182 1.478 -4.357 1.00 90.69 119 PRO A O 1
ATOM 967 N N . ARG A 1 120 ? -3.443 3.626 -4.962 1.00 92.38 120 ARG A N 1
ATOM 968 C CA . ARG A 1 120 ? -3.692 3.339 -6.385 1.00 92.38 120 ARG A CA 1
ATOM 969 C C . ARG A 1 120 ? -2.452 2.759 -7.063 1.00 92.38 120 ARG A C 1
ATOM 971 O O . ARG A 1 120 ? -2.550 1.763 -7.766 1.00 92.38 120 ARG A O 1
ATOM 978 N N . MET A 1 121 ? -1.289 3.354 -6.803 1.00 93.81 121 MET A N 1
ATOM 979 C CA . MET A 1 121 ? -0.014 2.904 -7.362 1.00 93.81 121 MET A CA 1
ATOM 980 C C . MET A 1 121 ? 0.411 1.548 -6.797 1.00 93.81 121 MET A C 1
ATOM 982 O O . MET A 1 121 ? 0.902 0.695 -7.527 1.00 93.81 121 MET A O 1
ATOM 986 N N . LEU A 1 122 ? 0.185 1.335 -5.500 1.00 94.56 122 LEU A N 1
ATOM 987 C CA . LEU A 1 122 ? 0.474 0.071 -4.837 1.00 94.56 122 LEU A CA 1
ATOM 988 C C . LEU A 1 122 ? -0.292 -1.087 -5.486 1.00 94.56 122 LEU A C 1
ATOM 990 O O . LEU A 1 122 ? 0.303 -2.133 -5.714 1.00 94.56 122 LEU A O 1
ATOM 994 N N . LYS A 1 123 ? -1.575 -0.883 -5.821 1.00 94.50 123 LYS A N 1
ATOM 995 C CA . LYS A 1 123 ? -2.383 -1.879 -6.538 1.00 94.50 123 LYS A CA 1
ATOM 996 C C . LYS A 1 123 ? -1.796 -2.207 -7.908 1.00 94.50 123 LYS A C 1
ATOM 998 O O . LYS A 1 123 ? -1.565 -3.372 -8.175 1.00 94.50 123 LYS A O 1
ATOM 1003 N N . LEU A 1 124 ? -1.434 -1.201 -8.707 1.00 95.50 124 LEU A N 1
ATOM 1004 C CA . LEU A 1 124 ? -0.828 -1.432 -10.026 1.00 95.50 124 LEU A CA 1
ATOM 1005 C C . LEU A 1 124 ? 0.486 -2.226 -9.947 1.00 95.50 124 LEU A C 1
ATOM 1007 O O . LEU A 1 124 ? 0.722 -3.124 -10.750 1.00 95.50 124 LEU A O 1
ATOM 1011 N N . ILE A 1 125 ? 1.339 -1.920 -8.963 1.00 95.75 125 ILE A N 1
ATOM 1012 C CA . ILE A 1 125 ? 2.585 -2.667 -8.734 1.00 95.75 125 ILE A CA 1
ATOM 1013 C C . ILE A 1 125 ? 2.277 -4.106 -8.293 1.00 95.75 125 ILE A C 1
ATOM 1015 O O . ILE A 1 125 ? 2.929 -5.041 -8.755 1.00 95.75 125 ILE A O 1
ATOM 1019 N N . ALA A 1 126 ? 1.293 -4.287 -7.412 1.00 95.94 126 ALA A N 1
ATOM 1020 C CA . ALA A 1 126 ? 0.867 -5.592 -6.920 1.00 95.94 126 ALA A CA 1
ATOM 1021 C C . ALA A 1 126 ? 0.279 -6.462 -8.050 1.00 95.94 126 ALA A C 1
ATOM 1023 O O . ALA A 1 126 ? 0.674 -7.618 -8.199 1.00 95.94 126 ALA A O 1
ATOM 1024 N N . ASP A 1 127 ? -0.552 -5.874 -8.912 1.00 96.31 127 ASP A N 1
ATOM 1025 C CA . ASP A 1 127 ? -1.135 -6.514 -10.094 1.00 96.31 127 ASP A CA 1
ATOM 1026 C C . ASP A 1 127 ? -0.045 -6.932 -11.093 1.00 96.31 127 ASP A C 1
ATOM 1028 O O . ASP A 1 127 ? -0.025 -8.076 -11.553 1.00 96.31 127 ASP A O 1
ATOM 1032 N N . ALA A 1 128 ? 0.928 -6.051 -11.362 1.00 96.25 128 ALA A N 1
ATOM 1033 C CA . ALA A 1 128 ? 2.078 -6.356 -12.218 1.00 96.25 128 ALA A CA 1
ATOM 1034 C C . ALA A 1 128 ? 2.934 -7.509 -11.664 1.00 96.25 128 ALA A C 1
ATOM 1036 O O . ALA A 1 128 ? 3.476 -8.319 -12.419 1.00 96.25 128 ALA A O 1
ATOM 1037 N N . LEU A 1 129 ? 3.034 -7.614 -10.337 1.00 95.94 129 LEU A N 1
ATOM 1038 C CA . LEU A 1 129 ? 3.725 -8.703 -9.651 1.00 95.94 129 LEU A CA 1
ATOM 1039 C C . LEU A 1 129 ? 2.830 -9.930 -9.402 1.00 95.94 129 LEU A C 1
ATOM 1041 O O . LEU A 1 129 ? 3.344 -10.943 -8.918 1.00 95.94 129 LEU A O 1
ATOM 1045 N N . LYS A 1 130 ? 1.542 -9.888 -9.767 1.00 96.38 130 LYS A N 1
ATOM 1046 C CA . LYS A 1 130 ? 0.546 -10.940 -9.501 1.00 96.38 130 LYS A CA 1
ATOM 1047 C C . LYS A 1 130 ? 0.537 -11.379 -8.033 1.00 96.38 130 LYS A C 1
ATOM 1049 O O . LYS A 1 130 ? 0.534 -12.572 -7.739 1.00 96.38 130 LYS A O 1
ATOM 1054 N N . MET A 1 131 ? 0.600 -10.418 -7.118 1.00 95.38 131 MET A N 1
ATOM 1055 C CA . MET A 1 131 ? 0.602 -10.666 -5.678 1.00 95.38 131 MET A CA 1
ATOM 1056 C C . MET A 1 131 ? -0.374 -9.724 -4.974 1.00 95.38 131 MET A C 1
ATOM 1058 O O . MET A 1 131 ? -0.626 -8.633 -5.484 1.00 95.38 131 MET A O 1
ATOM 1062 N N . PRO A 1 132 ? -0.923 -10.095 -3.810 1.00 92.75 132 PRO A N 1
ATOM 1063 C CA . PRO A 1 132 ? -1.805 -9.202 -3.076 1.00 92.75 132 PRO A CA 1
ATOM 1064 C C . PRO A 1 132 ? -1.032 -8.001 -2.491 1.00 92.75 132 PRO A C 1
ATOM 1066 O O . PRO A 1 132 ? 0.134 -8.126 -2.093 1.00 92.75 132 PRO A O 1
ATOM 1069 N N . PRO A 1 133 ? -1.662 -6.814 -2.391 1.00 91.69 133 PRO A N 1
ATOM 1070 C CA . PRO A 1 133 ? -1.010 -5.618 -1.860 1.00 91.69 133 PRO A CA 1
ATOM 1071 C C . PRO A 1 133 ? -0.658 -5.748 -0.369 1.00 91.69 133 PRO A C 1
ATOM 1073 O O . PRO A 1 133 ? 0.273 -5.079 0.088 1.00 91.69 133 PRO A O 1
ATOM 1076 N N . GLU A 1 134 ? -1.348 -6.616 0.387 1.00 90.44 134 GLU A N 1
ATOM 1077 C CA . GLU A 1 134 ? -1.027 -6.872 1.797 1.00 90.44 134 GLU A CA 1
ATOM 1078 C C . GLU A 1 134 ? 0.336 -7.556 1.972 1.00 90.44 134 GLU A C 1
ATOM 1080 O O . GLU A 1 134 ? 1.079 -7.236 2.903 1.00 90.44 134 GLU A O 1
ATOM 1085 N N . GLU A 1 135 ? 0.706 -8.445 1.048 1.00 90.12 135 GLU A N 1
ATOM 1086 C CA . GLU A 1 135 ? 2.011 -9.106 1.060 1.00 90.12 135 GLU A CA 1
ATOM 1087 C C . GLU A 1 135 ? 3.138 -8.158 0.660 1.00 90.12 135 GLU A C 1
ATOM 1089 O O . GLU A 1 135 ? 4.263 -8.297 1.141 1.00 90.12 135 GLU A O 1
ATOM 1094 N N . LEU A 1 136 ? 2.867 -7.174 -0.197 1.00 89.88 136 LEU A N 1
ATOM 1095 C CA . LEU A 1 136 ? 3.887 -6.229 -0.638 1.00 89.88 136 LEU A CA 1
ATOM 1096 C C . LEU A 1 136 ? 4.131 -5.117 0.397 1.00 89.88 136 LEU A C 1
ATOM 1098 O O . LEU A 1 136 ? 5.274 -4.717 0.621 1.00 89.88 136 LEU A O 1
ATOM 1102 N N . ALA A 1 137 ? 3.078 -4.623 1.051 1.00 88.56 137 ALA A N 1
ATOM 1103 C CA . ALA A 1 137 ? 3.158 -3.493 1.974 1.00 88.56 137 ALA A CA 1
ATOM 1104 C C . ALA A 1 137 ? 2.297 -3.702 3.234 1.00 88.56 137 ALA A C 1
ATOM 1106 O O . ALA A 1 137 ? 1.291 -3.007 3.415 1.00 88.56 137 ALA A O 1
ATOM 1107 N N . PRO A 1 138 ? 2.700 -4.588 4.163 1.00 80.56 138 PRO A N 1
ATOM 1108 C CA . PRO A 1 138 ? 1.901 -4.888 5.349 1.00 80.56 138 PRO A CA 1
ATOM 1109 C C . PRO A 1 138 ? 1.741 -3.667 6.255 1.00 80.56 138 PRO A C 1
ATOM 1111 O O . PRO A 1 138 ? 0.712 -3.518 6.894 1.00 80.56 138 PRO A O 1
ATOM 1114 N N . GLU A 1 139 ? 2.705 -2.742 6.270 1.00 81.56 139 GLU A N 1
ATOM 1115 C CA . GLU A 1 139 ? 2.601 -1.493 7.036 1.00 81.56 139 GLU A CA 1
ATOM 1116 C C . GLU A 1 139 ? 1.480 -0.577 6.525 1.00 81.56 139 GLU A C 1
ATOM 1118 O O . GLU A 1 139 ? 0.820 0.111 7.302 1.00 81.56 139 GLU A O 1
ATOM 1123 N N . ILE A 1 140 ? 1.267 -0.550 5.206 1.00 74.56 140 ILE A N 1
ATOM 1124 C CA . ILE A 1 140 ? 0.224 0.265 4.572 1.00 74.56 140 ILE A CA 1
ATOM 1125 C C . ILE A 1 140 ? -1.127 -0.442 4.723 1.00 74.56 140 ILE A C 1
ATOM 1127 O O . ILE A 1 140 ? -2.131 0.205 5.016 1.00 74.56 140 ILE A O 1
ATOM 1131 N N . ALA A 1 141 ? -1.142 -1.772 4.603 1.00 65.81 141 ALA A N 1
ATOM 1132 C CA . ALA A 1 141 ? -2.328 -2.584 4.846 1.00 65.81 141 ALA A CA 1
ATOM 1133 C C . ALA A 1 141 ? -2.785 -2.527 6.314 1.00 65.81 141 ALA A C 1
ATOM 1135 O O . ALA A 1 141 ? -3.980 -2.391 6.569 1.00 65.81 141 ALA A O 1
ATOM 1136 N N . ALA A 1 142 ? -1.862 -2.541 7.282 1.00 63.75 142 ALA A N 1
ATOM 1137 C CA . ALA A 1 142 ? -2.160 -2.435 8.713 1.00 63.75 142 ALA A 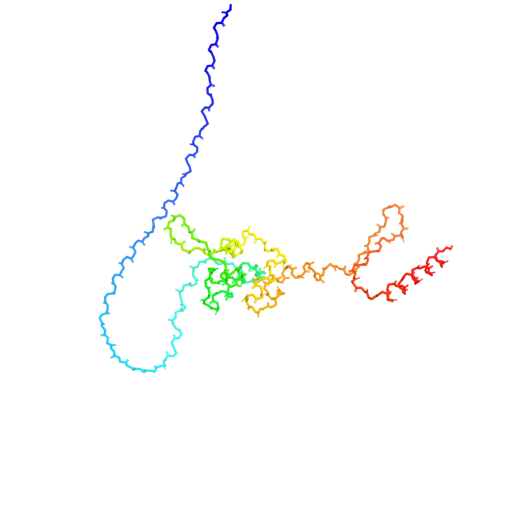CA 1
ATOM 1138 C C . ALA A 1 142 ? -2.848 -1.106 9.062 1.00 63.75 142 ALA A C 1
ATOM 1140 O O . ALA A 1 142 ? -3.818 -1.078 9.815 1.00 63.75 142 ALA A O 1
ATOM 1141 N N . LYS A 1 143 ? -2.420 0.003 8.441 1.00 63.03 143 LYS A N 1
ATOM 1142 C CA . LYS A 1 143 ? -3.081 1.307 8.622 1.00 63.03 143 LYS A CA 1
ATOM 1143 C C . LYS A 1 143 ? -4.520 1.332 8.113 1.00 63.03 143 LYS A C 1
ATOM 1145 O O . LYS A 1 143 ? -5.336 2.060 8.668 1.00 63.03 143 LYS A O 1
ATOM 1150 N N . ASN A 1 144 ? -4.827 0.543 7.088 1.00 58.62 144 ASN A N 1
ATOM 1151 C CA . ASN A 1 144 ? -6.180 0.450 6.549 1.00 58.62 144 ASN A CA 1
ATOM 1152 C C . ASN A 1 144 ? -7.042 -0.594 7.277 1.00 58.62 144 ASN A C 1
ATOM 1154 O O . ASN A 1 144 ? -8.264 -0.505 7.210 1.00 58.62 144 ASN A O 1
ATOM 1158 N N . SER A 1 145 ? -6.434 -1.576 7.952 1.00 54.66 145 SER A N 1
ATOM 1159 C CA . SER A 1 145 ? -7.148 -2.720 8.536 1.00 54.66 145 SER A CA 1
ATOM 1160 C C . SER A 1 145 ? -7.376 -2.634 10.046 1.00 54.66 145 SER A C 1
ATOM 1162 O O . SER A 1 145 ? -8.267 -3.319 10.542 1.00 54.66 145 SER A O 1
ATOM 1164 N N . THR A 1 146 ? -6.660 -1.785 10.789 1.00 52.91 146 THR A N 1
AT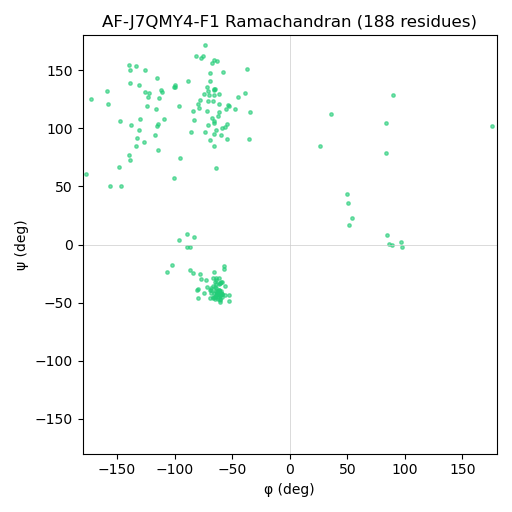OM 1165 C CA . THR A 1 146 ? -6.794 -1.745 12.256 1.00 52.91 146 THR A CA 1
ATOM 1166 C C . THR A 1 146 ? -6.566 -0.351 12.845 1.00 52.91 146 THR A C 1
ATOM 1168 O O . THR A 1 146 ? -5.628 -0.129 13.608 1.00 52.91 146 THR A O 1
ATOM 1171 N N . ALA A 1 147 ? -7.451 0.603 12.554 1.00 56.59 147 ALA A N 1
ATOM 1172 C CA . ALA A 1 147 ? -7.844 1.512 13.630 1.00 56.59 147 ALA A CA 1
ATOM 1173 C C . ALA A 1 147 ? -8.723 0.686 14.581 1.00 56.59 147 ALA A C 1
ATOM 1175 O O . ALA A 1 147 ? -9.544 -0.097 14.099 1.00 56.59 147 ALA A O 1
ATOM 1176 N N . ALA A 1 148 ? -8.522 0.788 15.898 1.00 56.56 148 ALA A N 1
ATOM 1177 C CA . ALA A 1 148 ? -9.367 0.098 16.870 1.00 56.56 148 ALA A CA 1
ATOM 1178 C C . ALA A 1 148 ? -10.843 0.279 16.477 1.00 56.56 148 ALA A C 1
ATOM 1180 O O . ALA A 1 148 ? -11.282 1.400 16.222 1.00 56.56 148 ALA A O 1
ATOM 1181 N N . ALA A 1 149 ? -11.589 -0.827 16.362 1.00 65.81 149 ALA A N 1
ATOM 1182 C CA . ALA A 1 149 ? -12.968 -0.799 15.865 1.00 65.81 149 ALA A CA 1
ATOM 1183 C C . ALA A 1 149 ? -13.865 0.128 16.704 1.00 65.81 149 ALA A C 1
ATOM 1185 O O . ALA A 1 149 ? -14.890 0.610 16.222 1.00 65.81 149 ALA A O 1
ATOM 1186 N N . TRP A 1 150 ? -13.447 0.398 17.939 1.00 80.88 150 TRP A N 1
ATOM 1187 C CA . TRP A 1 150 ? -14.056 1.344 18.846 1.00 80.88 150 TRP A CA 1
ATOM 1188 C C . TRP A 1 150 ? -12.997 2.157 19.603 1.00 80.88 150 TRP A C 1
ATOM 1190 O O . TRP A 1 150 ? -11.888 1.687 19.853 1.00 80.88 150 TRP A O 1
ATOM 1200 N N . THR A 1 151 ? -13.344 3.388 19.961 1.00 86.00 151 THR A N 1
ATOM 1201 C CA . THR A 1 151 ? -12.563 4.295 20.811 1.00 86.00 151 THR A CA 1
ATOM 1202 C C . THR A 1 151 ? -13.495 4.851 21.886 1.00 86.00 151 THR A C 1
ATOM 1204 O O . THR A 1 151 ? -14.646 5.169 21.588 1.00 86.00 151 THR A O 1
ATOM 1207 N N . MET A 1 152 ? -13.017 4.915 23.129 1.00 88.94 152 MET A N 1
ATOM 1208 C CA . MET A 1 152 ? -13.730 5.462 24.285 1.00 88.94 152 MET A CA 1
ATOM 1209 C C . MET A 1 152 ? -12.865 6.553 24.908 1.00 88.94 152 MET A C 1
ATOM 1211 O O . MET A 1 152 ? -11.751 6.269 25.341 1.00 88.94 152 MET A O 1
ATOM 1215 N N . GLU A 1 153 ? -13.367 7.782 24.942 1.00 89.81 153 GLU A N 1
ATOM 1216 C CA . GLU A 1 153 ? -12.705 8.929 25.574 1.00 89.81 153 GLU A CA 1
ATOM 1217 C C . GLU A 1 153 ? -13.665 9.557 26.586 1.00 89.81 153 GLU A C 1
ATOM 1219 O O . GLU A 1 153 ? -14.825 9.783 26.264 1.00 89.81 153 GLU A O 1
ATOM 1224 N N . GLU A 1 154 ? -13.232 9.820 27.818 1.00 93.88 154 GLU A N 1
ATOM 1225 C CA . GLU A 1 154 ? -14.085 10.504 28.800 1.00 93.88 154 GLU A CA 1
ATOM 1226 C C . GLU A 1 154 ? -14.358 11.949 28.349 1.00 93.88 154 GLU A C 1
ATOM 1228 O O . GLU A 1 154 ? -13.450 12.658 27.908 1.00 93.88 154 GLU A O 1
ATOM 1233 N N . ALA A 1 155 ? -15.617 12.386 28.425 1.00 91.00 155 ALA A N 1
ATOM 1234 C CA . ALA A 1 155 ? -16.005 13.721 27.993 1.00 91.00 155 ALA A CA 1
ATOM 1235 C C . ALA A 1 15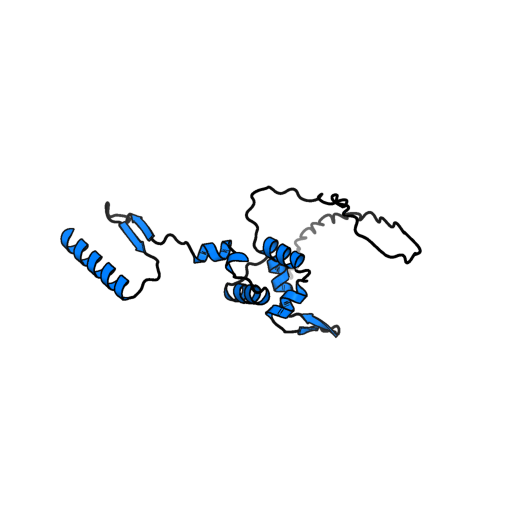5 ? -15.456 14.778 28.962 1.00 91.00 155 ALA A C 1
ATOM 1237 O O . ALA A 1 155 ? -15.741 14.771 30.163 1.00 91.00 155 ALA A O 1
ATOM 1238 N N . THR A 1 156 ? -14.693 15.738 28.440 1.00 92.31 156 THR A N 1
ATOM 1239 C CA . THR A 1 156 ? -14.142 16.836 29.237 1.00 92.31 156 THR A CA 1
ATOM 1240 C C . THR A 1 156 ? -15.263 17.675 29.853 1.00 92.31 156 THR A C 1
ATOM 1242 O O . THR A 1 156 ? -16.017 18.348 29.155 1.00 92.31 156 THR A O 1
ATOM 1245 N N . GLY A 1 157 ? -15.358 17.652 31.185 1.00 92.00 157 GLY A N 1
ATOM 1246 C CA . GLY A 1 157 ? -16.321 18.447 31.952 1.00 92.00 157 GLY A CA 1
ATOM 1247 C C . GLY A 1 157 ? -17.611 17.725 32.355 1.00 92.00 157 GLY A C 1
ATOM 1248 O O . GLY A 1 157 ? -18.453 18.348 32.996 1.00 92.00 157 GLY A O 1
ATOM 1249 N N . GLN A 1 158 ? -17.773 16.436 32.034 1.00 90.12 158 GLN A N 1
ATOM 1250 C CA . GLN A 1 158 ? -18.911 15.625 32.486 1.00 90.12 158 GLN A CA 1
ATOM 1251 C C . GLN A 1 158 ? -18.419 14.279 33.043 1.00 90.12 158 GLN A C 1
ATOM 1253 O O . GLN A 1 158 ? -18.268 13.326 32.275 1.00 90.12 158 GLN A O 1
ATOM 1258 N N . PRO A 1 159 ? -18.149 14.179 34.361 1.00 87.94 159 PRO A N 1
ATOM 1259 C CA . PRO A 1 159 ? -17.659 12.939 34.952 1.00 87.94 159 PRO A CA 1
ATOM 1260 C C . PRO A 1 159 ? -18.690 11.822 34.763 1.00 87.94 159 PRO A C 1
ATOM 1262 O O . PRO A 1 159 ? -19.871 11.999 35.063 1.00 87.94 159 PRO A O 1
ATOM 1265 N N . GLY A 1 160 ? -18.239 10.679 34.248 1.00 89.56 160 GLY A N 1
ATOM 1266 C CA . GLY A 1 160 ? -19.097 9.523 33.964 1.00 89.56 160 GLY A CA 1
ATOM 1267 C C . GLY A 1 160 ? -19.736 9.499 32.570 1.00 89.56 160 GLY A C 1
ATOM 1268 O O . GLY A 1 160 ? -20.428 8.533 32.253 1.00 89.56 160 GLY A O 1
ATOM 1269 N N . MET A 1 161 ? -19.484 10.500 31.718 1.00 90.25 161 MET A N 1
ATOM 1270 C CA . MET A 1 161 ? -19.879 10.474 30.305 1.00 90.25 161 MET A CA 1
ATOM 1271 C C . MET A 1 161 ? -18.683 10.104 29.426 1.00 90.25 161 MET A C 1
ATOM 1273 O O . MET A 1 161 ? -17.583 10.628 29.594 1.00 90.25 161 MET A O 1
ATOM 1277 N N . VAL A 1 162 ? -18.897 9.215 28.456 1.00 93.56 162 VAL A N 1
ATOM 1278 C CA . VAL A 1 162 ? -17.842 8.727 27.557 1.00 93.56 162 VAL A CA 1
ATOM 1279 C C . VAL A 1 162 ? -18.239 8.995 26.109 1.00 93.56 162 VAL A C 1
ATOM 1281 O O . VAL A 1 162 ? -19.304 8.583 25.652 1.00 93.56 162 VAL A O 1
ATOM 1284 N N . LEU A 1 163 ? -17.357 9.655 25.365 1.00 89.94 163 LEU A N 1
ATOM 1285 C CA . LEU A 1 163 ? -17.398 9.736 23.915 1.00 89.94 163 LEU A CA 1
ATOM 1286 C C . LEU A 1 163 ? -17.031 8.365 23.336 1.00 89.94 163 LEU A C 1
ATOM 1288 O O . LEU A 1 163 ? -15.864 7.972 23.289 1.00 89.94 163 LEU A O 1
ATOM 1292 N N . PHE A 1 164 ? -18.046 7.634 22.888 1.00 89.62 164 PHE A N 1
ATOM 1293 C CA . PHE A 1 164 ? -17.884 6.354 22.212 1.00 89.62 164 PHE A CA 1
ATOM 1294 C C . PHE A 1 164 ? -17.903 6.545 20.690 1.00 89.62 164 PHE A C 1
ATOM 1296 O O . PHE A 1 164 ? -18.897 6.995 20.122 1.00 89.62 164 PHE A O 1
ATOM 1303 N N . GLN A 1 165 ? -16.815 6.182 20.010 1.00 89.00 165 GLN A N 1
ATOM 1304 C CA . GLN A 1 165 ? -16.731 6.170 18.547 1.00 89.00 165 GLN A CA 1
ATOM 1305 C C . GLN A 1 165 ? -16.578 4.738 18.047 1.00 89.00 165 GLN A C 1
ATOM 1307 O O . GLN A 1 165 ? -15.637 4.055 18.435 1.00 89.00 165 GLN A O 1
ATOM 1312 N N . PHE A 1 166 ? -17.446 4.300 17.134 1.00 86.25 166 PHE A N 1
ATOM 1313 C CA . PHE A 1 166 ? -17.354 2.992 16.482 1.00 86.25 166 PHE A CA 1
ATOM 1314 C C . PHE A 1 166 ? -17.130 3.168 14.978 1.00 86.25 166 PHE A C 1
ATOM 1316 O O . PHE A 1 166 ? -17.975 3.725 14.279 1.00 86.25 166 PHE A O 1
ATOM 1323 N N . LYS A 1 167 ? -15.983 2.707 14.466 1.00 84.19 167 LYS A N 1
ATOM 1324 C CA . LYS A 1 167 ? -15.592 2.843 13.052 1.00 84.19 167 LYS A CA 1
ATOM 1325 C C . LYS A 1 167 ? -15.526 1.466 12.407 1.00 84.19 167 LYS A C 1
ATOM 1327 O O . LYS A 1 167 ? -14.457 0.877 12.267 1.00 84.19 167 LYS A O 1
ATOM 1332 N N . LYS A 1 168 ? -16.687 0.942 12.011 1.00 85.62 168 LYS A N 1
ATOM 1333 C CA . LYS A 1 168 ? -16.794 -0.330 11.289 1.00 85.62 168 LYS A CA 1
ATOM 1334 C C . LYS A 1 168 ? -17.823 -0.232 10.171 1.00 85.62 168 LYS A C 1
ATOM 1336 O O . LYS A 1 168 ? -18.902 0.321 10.362 1.00 85.62 168 LYS A O 1
ATOM 1341 N N . ILE A 1 169 ? -17.499 -0.823 9.023 1.00 83.62 169 ILE A N 1
ATOM 1342 C CA . ILE A 1 169 ? -18.467 -1.045 7.948 1.00 83.62 169 ILE A CA 1
ATOM 1343 C C . ILE A 1 169 ? -19.408 -2.161 8.411 1.00 83.62 169 ILE A C 1
ATOM 1345 O O . ILE A 1 169 ? -18.973 -3.294 8.631 1.00 83.62 169 ILE A O 1
ATOM 1349 N N . ILE A 1 170 ? -20.682 -1.827 8.602 1.00 91.38 170 ILE A N 1
ATOM 1350 C CA . ILE A 1 170 ? -21.729 -2.757 9.035 1.00 91.38 170 ILE A CA 1
ATOM 1351 C C . ILE A 1 170 ? -22.908 -2.725 8.053 1.00 91.38 170 ILE A C 1
ATOM 1353 O O . ILE A 1 170 ? -23.151 -1.684 7.439 1.00 91.38 170 ILE A O 1
ATOM 1357 N N . PRO A 1 171 ? -23.650 -3.839 7.893 1.00 95.75 171 PRO A N 1
ATOM 1358 C CA . PRO A 1 171 ? -24.902 -3.843 7.144 1.00 95.75 171 PRO A CA 1
ATOM 1359 C C . PRO A 1 171 ? -25.905 -2.846 7.727 1.00 95.75 171 PRO A C 1
ATOM 1361 O O . PRO A 1 171 ? -25.939 -2.634 8.943 1.00 95.75 171 PRO A O 1
ATOM 1364 N N . HIS A 1 172 ? -26.751 -2.278 6.868 1.00 96.25 172 HIS A N 1
ATOM 1365 C CA . HIS A 1 172 ? -27.722 -1.257 7.264 1.00 96.25 172 HIS A CA 1
ATOM 1366 C C . HIS A 1 172 ? -28.643 -1.734 8.400 1.00 96.25 172 HIS A C 1
ATOM 1368 O O . HIS A 1 172 ? -28.803 -1.035 9.399 1.00 96.25 172 HIS A O 1
ATOM 1374 N N . ASP A 1 173 ? -29.131 -2.973 8.320 1.00 97.38 173 ASP A N 1
ATOM 1375 C CA . ASP A 1 173 ? -30.007 -3.563 9.339 1.00 97.38 173 ASP A CA 1
ATOM 1376 C C . ASP A 1 173 ? -29.343 -3.650 10.721 1.00 97.38 173 ASP A C 1
ATOM 1378 O O . ASP A 1 173 ? -30.000 -3.500 11.752 1.00 97.38 173 ASP A O 1
ATOM 1382 N N . ALA A 1 174 ? -28.025 -3.872 10.768 1.00 95.88 174 ALA A N 1
ATOM 1383 C CA . ALA A 1 174 ? -27.277 -3.894 12.020 1.00 95.88 174 ALA A CA 1
ATOM 1384 C C . ALA A 1 174 ? -27.129 -2.483 12.612 1.00 95.88 174 ALA A C 1
ATOM 1386 O O . ALA A 1 174 ? -27.226 -2.323 13.827 1.00 95.88 174 ALA A O 1
ATOM 1387 N N . ALA A 1 175 ? -26.949 -1.461 11.769 1.00 94.75 175 ALA A N 1
ATOM 1388 C CA . ALA A 1 175 ? -26.870 -0.069 12.211 1.00 94.75 175 ALA A CA 1
ATOM 1389 C C . ALA A 1 175 ? -28.179 0.394 12.869 1.00 94.75 175 ALA A C 1
ATOM 1391 O O . ALA A 1 175 ? -28.144 1.018 13.928 1.00 94.75 175 ALA A O 1
ATOM 1392 N N . ILE A 1 176 ? -29.328 0.020 12.294 1.00 97.62 176 ILE A N 1
ATOM 1393 C CA . ILE A 1 176 ? -30.649 0.327 12.864 1.00 97.62 176 ILE A CA 1
ATOM 1394 C C . ILE A 1 176 ? -30.795 -0.294 14.259 1.00 97.62 176 ILE A C 1
ATOM 1396 O O . ILE A 1 176 ? -31.236 0.377 15.190 1.00 97.62 176 ILE A O 1
ATOM 1400 N N . LYS A 1 177 ? -30.380 -1.555 14.434 1.00 97.56 177 LYS A N 1
ATOM 1401 C CA . LYS A 1 177 ? -30.445 -2.241 15.736 1.00 97.56 177 LYS A CA 1
ATOM 1402 C C . LYS A 1 177 ? -29.576 -1.569 16.799 1.00 97.56 177 LYS A C 1
ATOM 1404 O O . LYS A 1 177 ? -30.002 -1.457 17.943 1.00 97.56 177 LYS A O 1
ATOM 1409 N N . ILE A 1 178 ? -28.383 -1.105 16.423 1.00 95.12 178 ILE A N 1
ATOM 1410 C CA . ILE A 1 178 ? -27.491 -0.378 17.337 1.00 95.12 178 ILE A CA 1
ATOM 1411 C C . ILE A 1 178 ? -28.132 0.947 17.764 1.00 95.12 178 ILE A C 1
ATOM 1413 O O . ILE A 1 178 ? -28.151 1.253 18.951 1.00 95.12 178 ILE A O 1
ATOM 1417 N N . LEU A 1 179 ? -28.708 1.702 16.823 1.00 95.25 179 LEU A N 1
ATOM 1418 C CA . LEU A 1 179 ? -29.403 2.956 17.133 1.00 95.25 179 LEU A CA 1
ATOM 1419 C C . LEU A 1 179 ? -30.602 2.739 18.064 1.00 95.25 179 LEU A C 1
ATOM 1421 O O . LEU A 1 179 ? -30.781 3.496 19.016 1.00 95.25 179 LEU A O 1
ATOM 1425 N N . ALA A 1 180 ? -31.390 1.687 17.826 1.00 97.19 180 ALA A N 1
ATOM 1426 C CA . ALA A 1 180 ? -32.512 1.333 18.690 1.00 97.19 180 ALA A CA 1
ATOM 1427 C C . ALA A 1 180 ? -32.042 1.030 20.123 1.00 97.19 180 ALA A C 1
ATOM 1429 O O . ALA A 1 180 ? -32.551 1.634 21.067 1.00 97.19 180 ALA A O 1
ATOM 1430 N N . ALA A 1 181 ? -31.014 0.189 20.280 1.00 95.81 181 ALA A N 1
ATOM 1431 C CA . ALA A 1 181 ? -30.458 -0.156 21.588 1.00 95.81 181 ALA A CA 1
ATOM 1432 C C . ALA A 1 181 ? -29.899 1.069 22.339 1.00 95.81 181 ALA A C 1
ATOM 1434 O O . ALA A 1 181 ? -30.122 1.209 23.541 1.00 95.81 181 ALA A O 1
ATOM 1435 N N . LEU A 1 182 ? -29.224 1.987 21.635 1.00 93.94 182 LEU A N 1
ATOM 1436 C CA . LEU A 1 182 ? -28.737 3.239 22.228 1.00 93.94 182 LEU A CA 1
ATOM 1437 C C . LEU A 1 182 ? -29.898 4.117 22.724 1.00 93.94 182 LEU A C 1
ATOM 1439 O O . LEU A 1 182 ? -29.848 4.625 23.840 1.00 93.94 182 LEU A O 1
ATOM 1443 N N . SER A 1 183 ? -30.981 4.224 21.946 1.00 95.25 183 SER A N 1
ATOM 1444 C CA . SER A 1 183 ? -32.162 5.014 22.328 1.00 95.25 183 SER A CA 1
ATOM 1445 C C . SER A 1 183 ? -32.929 4.448 23.532 1.00 95.25 183 SER A C 1
ATOM 1447 O O . SER A 1 183 ? -33.575 5.193 24.268 1.00 95.25 183 SER A O 1
ATOM 1449 N N . GLU A 1 184 ? -32.887 3.130 23.742 1.00 95.88 184 GLU A N 1
ATOM 1450 C CA . GLU A 1 184 ? -33.490 2.478 24.909 1.00 95.88 184 GLU A CA 1
ATOM 1451 C C . GLU A 1 184 ? -32.659 2.718 26.171 1.00 95.88 184 GLU A C 1
ATOM 1453 O O . GLU A 1 184 ? -33.221 3.043 27.218 1.00 95.88 184 GLU A O 1
ATOM 1458 N N . ALA A 1 185 ? -31.330 2.639 26.059 1.00 93.25 185 ALA A N 1
ATOM 1459 C CA . ALA A 1 185 ? -30.420 2.922 27.164 1.00 93.25 185 ALA A CA 1
ATOM 1460 C C . ALA A 1 185 ? -30.548 4.376 27.662 1.00 93.25 185 ALA A C 1
ATOM 1462 O O . ALA A 1 185 ? -30.592 4.614 28.868 1.00 93.25 185 ALA A O 1
ATOM 1463 N N . GLU A 1 186 ? -30.710 5.347 26.754 1.00 90.69 186 GLU A N 1
ATOM 1464 C CA . GLU A 1 186 ? -30.935 6.760 27.107 1.00 90.69 186 GLU A CA 1
ATOM 1465 C C . GLU A 1 186 ? -32.226 6.997 27.907 1.00 90.69 186 GLU A C 1
ATOM 1467 O O . GLU A 1 186 ? -32.304 7.938 28.698 1.00 90.69 186 GLU A O 1
ATOM 1472 N N . LYS A 1 187 ? -33.251 6.154 27.723 1.00 93.75 187 LYS A N 1
ATOM 1473 C CA . LYS A 1 187 ? -34.511 6.257 28.478 1.00 93.75 187 LYS A CA 1
ATOM 1474 C C . LYS A 1 187 ? -34.389 5.719 29.899 1.00 93.75 187 LYS A C 1
ATOM 1476 O O . LYS A 1 187 ? -35.121 6.183 30.763 1.00 93.75 187 LYS A O 1
ATOM 1481 N N . GLN A 1 188 ? -33.509 4.746 30.128 1.00 87.88 188 GLN A N 1
ATOM 1482 C CA . GLN A 1 188 ? -33.302 4.124 31.441 1.00 87.88 188 GLN A CA 1
ATOM 1483 C C . GLN A 1 188 ? -32.335 4.915 32.330 1.00 87.88 188 GLN A C 1
ATOM 1485 O O . GLN A 1 188 ? -32.387 4.783 33.547 1.00 87.88 188 GLN A O 1
ATOM 1490 N N . GLY A 1 189 ? -31.447 5.717 31.732 1.00 75.56 189 GLY A N 1
ATOM 1491 C CA . GLY A 1 189 ? -30.478 6.553 32.449 1.00 75.56 189 GLY A CA 1
ATOM 1492 C C . GLY A 1 189 ? -31.012 7.904 32.944 1.00 75.56 189 GLY A C 1
ATOM 1493 O O . GLY A 1 189 ? -30.214 8.713 33.415 1.00 75.56 189 GLY A O 1
ATOM 1494 N N . LYS A 1 190 ? -32.317 8.171 32.806 1.00 53.78 190 LYS A N 1
ATOM 1495 C CA . LYS A 1 190 ? -33.004 9.346 33.368 1.00 53.78 190 LYS A CA 1
ATOM 1496 C C . LYS A 1 190 ? -33.769 8.963 34.624 1.00 53.78 190 LYS A C 1
ATOM 1498 O O . LYS A 1 190 ? -33.751 9.786 35.563 1.00 53.78 190 LYS A O 1
#

Mean predicted aligned error: 16.92 Å

Foldseek 3Di:
DDDDDDDDDPPDDDPPDPDPPPPPPDPDDDDDDDDDDDDDDDDDDPPDPDDPDDDDDDDPDDQALLNLVVVLCVVVVHDLQNLLCLLPVDWDQDPVRDTGRPCSVVNVCRNVVVDDDDPVSLVSSCVSSVHDSCSSHVVVVCVVPDPPQWDWDADPPDPPDIDIDGDDDDDPVVVVVVVVVVVVVVVVVD